Protein AF-A0A2D8D642-F1 (afdb_monomer_lite)

Secondary structure (DSSP, 8-state):
--HHHHHHHHHHHHHHHHHS--S---TTSPPPPPEEEEES-SS-TTS--TTTSSS-PPPPTTEEEESSHHHHHHHTTS-HHHHHHHHHHHHHHHHHT--TTT-TT-SHHHHHTS-TT--SSSTT-----SS-EEEEEE----S--S--B-B-TT-EEE-TTS-EEEEEE--GGGBPPTTTT---STTTTHHHHHHHHHHHHHHHHT---TT----------

Foldseek 3Di:
DVVVVVVVVVVVVVVLVVVPPPCDDDPDDDDDPWDKDKAAACDDDPDAGPQPGPPVDPRDPQKQWDQDLQRSCVVVVHDSVVSVVVLVVLQVQLQQQADPPPGQQVDPVSQVPFQPNHPHPGSNGHRRDGDGMIIGTDDDDDPADQAAFEADLQQFGADPVRDGDPPDGDAFRNHHQPQHPDDPDPCSRPPRRVVNVVSNVCVNVVPDPPPPPVPPPPDDD

Sequence (221 aa):
MRGEAEQRGHEAEEVARGARLDGGRCGGHGVLPERWLVNVTFTGYGRPPTLVDARQEPTPDWLVEGATLGELAGKIDVPAQALAETVARFNEHAARGEDPDFHRGASAYDRYWGDEQNPYPNPSLAPLEQGPYYALAVVNGCFGTSGGIATDGLGRVLDADGDAIRGLFAVGNASENAFAAGYPGAGATLGPIMTMAYLLGRTASGASIGDLSLADGAGAR

pLDDT: mean 76.25, std 23.46, range [23.81, 97.56]

Radius of gyration: 24.14 Å; chains: 1; bounding box: 61×43×59 Å

Structure (mmCIF, N/CA/C/O backbone):
data_AF-A0A2D8D642-F1
#
_entry.id   AF-A0A2D8D642-F1
#
loop_
_atom_site.group_PDB
_atom_site.id
_atom_site.type_symbol
_atom_site.label_atom_id
_atom_site.label_alt_id
_atom_site.label_comp_id
_atom_site.label_asym_id
_atom_site.label_entity_id
_atom_site.label_seq_id
_atom_site.pdbx_PDB_ins_code
_atom_site.Cartn_x
_atom_site.Cartn_y
_atom_site.Cartn_z
_atom_site.occupancy
_atom_site.B_iso_or_equiv
_atom_site.auth_seq_id
_atom_site.auth_comp_id
_atom_site.auth_asym_id
_atom_site.auth_atom_id
_atom_site.pdbx_PDB_model_num
ATOM 1 N N . MET A 1 1 ? -5.643 25.249 -12.314 1.00 38.88 1 MET A N 1
ATOM 2 C CA . MET A 1 1 ? -5.873 24.899 -10.894 1.00 38.88 1 MET A CA 1
ATOM 3 C C . MET A 1 1 ? -7.313 24.501 -10.550 1.00 38.88 1 MET A C 1
ATOM 5 O O . MET A 1 1 ? -7.448 23.655 -9.686 1.00 38.88 1 MET A O 1
ATOM 9 N N . ARG A 1 2 ? -8.383 25.024 -11.187 1.00 28.31 2 ARG A N 1
ATOM 10 C CA . ARG A 1 2 ? -9.754 24.479 -10.990 1.00 28.31 2 ARG A CA 1
ATOM 11 C C . ARG A 1 2 ? -10.024 23.175 -11.766 1.00 28.31 2 ARG A C 1
ATOM 13 O O . ARG A 1 2 ? -10.568 22.250 -11.185 1.00 28.31 2 ARG A O 1
ATOM 20 N N . GLY A 1 3 ? -9.547 23.064 -13.010 1.00 23.81 3 GLY A N 1
ATOM 21 C CA . GLY A 1 3 ? -9.811 21.885 -13.857 1.00 23.81 3 GLY A CA 1
ATOM 22 C C . GLY A 1 3 ? -9.127 20.579 -13.422 1.00 23.81 3 GLY A C 1
ATOM 23 O O . GLY A 1 3 ? -9.692 19.510 -13.596 1.00 23.81 3 GLY A O 1
ATOM 24 N N . GLU A 1 4 ? -7.951 20.643 -12.787 1.00 28.98 4 GLU A N 1
ATOM 25 C CA . GLU A 1 4 ? -7.238 19.440 -12.309 1.00 28.98 4 GLU A CA 1
ATOM 26 C C . GLU A 1 4 ? -7.874 18.833 -11.047 1.00 28.98 4 GLU A C 1
ATOM 28 O O . GLU A 1 4 ? -7.735 17.639 -10.797 1.00 28.98 4 GLU A O 1
ATOM 33 N N . ALA A 1 5 ? -8.582 19.641 -10.250 1.00 30.42 5 ALA A N 1
ATOM 34 C CA . ALA A 1 5 ? -9.328 19.164 -9.087 1.00 30.42 5 ALA A CA 1
ATOM 35 C C . ALA A 1 5 ? -10.650 18.493 -9.502 1.00 30.42 5 ALA A C 1
ATOM 37 O O . ALA A 1 5 ? -11.025 17.482 -8.914 1.00 30.42 5 ALA A O 1
ATOM 38 N N . GLU A 1 6 ? -11.310 19.006 -10.546 1.00 28.75 6 GLU A N 1
ATOM 39 C CA . GLU A 1 6 ? -12.506 18.389 -11.140 1.00 28.75 6 GLU A CA 1
ATOM 40 C C . GLU A 1 6 ? -12.179 17.053 -11.824 1.00 28.75 6 GLU A C 1
ATOM 42 O O . GLU A 1 6 ? -12.912 16.088 -11.637 1.00 28.75 6 GLU A O 1
ATOM 47 N N . GLN A 1 7 ? -11.044 16.948 -12.528 1.00 28.25 7 GLN A N 1
ATOM 48 C CA . GLN A 1 7 ? -10.595 15.687 -13.140 1.00 28.25 7 GLN A CA 1
ATOM 49 C C . GLN A 1 7 ? -10.273 14.598 -12.108 1.00 28.25 7 GLN A C 1
ATOM 51 O O . GLN A 1 7 ? -10.692 13.458 -12.281 1.00 28.25 7 GLN A O 1
ATOM 56 N N . ARG A 1 8 ? -9.614 14.952 -10.997 1.00 35.16 8 ARG A N 1
ATOM 57 C CA . ARG A 1 8 ? -9.344 14.009 -9.896 1.00 35.16 8 ARG A CA 1
ATOM 58 C C . ARG A 1 8 ? -10.613 13.564 -9.169 1.00 35.16 8 ARG A C 1
ATOM 60 O O . ARG A 1 8 ? -10.677 12.427 -8.715 1.00 35.16 8 ARG A O 1
ATOM 67 N N . GLY A 1 9 ? -11.612 14.444 -9.060 1.00 31.92 9 GLY A N 1
ATOM 68 C CA . GLY A 1 9 ? -12.932 14.093 -8.530 1.00 31.92 9 GLY A CA 1
ATOM 69 C C . GLY A 1 9 ? -13.665 13.103 -9.435 1.00 31.92 9 GLY A C 1
ATOM 70 O O . GLY A 1 9 ? -14.208 12.121 -8.946 1.00 31.92 9 GLY A O 1
ATOM 71 N N . HIS A 1 10 ? -13.594 13.314 -10.751 1.00 29.09 10 HIS A N 1
ATOM 72 C CA . HIS A 1 10 ? -14.234 12.451 -11.742 1.00 29.09 10 HIS A CA 1
ATOM 73 C C . HIS A 1 10 ? -13.577 11.063 -11.835 1.00 29.09 10 HIS A C 1
ATOM 75 O O . HIS A 1 10 ? -14.285 10.063 -11.890 1.00 29.09 10 HIS A O 1
ATOM 81 N N . GLU A 1 11 ? -12.241 10.982 -11.787 1.00 31.84 11 GLU A N 1
ATOM 82 C CA . GLU A 1 11 ? -11.507 9.704 -11.752 1.00 31.84 11 GLU A CA 1
ATOM 83 C C . GLU A 1 11 ? -11.758 8.934 -10.445 1.00 31.84 11 GLU A C 1
ATOM 85 O O . GLU A 1 11 ? -11.950 7.720 -10.472 1.00 31.84 11 GLU A O 1
ATOM 90 N N . ALA A 1 12 ? -11.820 9.620 -9.298 1.00 35.38 12 ALA A N 1
ATOM 91 C CA . ALA A 1 12 ? -12.157 8.990 -8.020 1.00 35.38 12 ALA A CA 1
ATOM 92 C C . ALA A 1 12 ? -13.610 8.481 -7.990 1.00 35.38 12 ALA A C 1
ATOM 94 O O . ALA A 1 12 ? -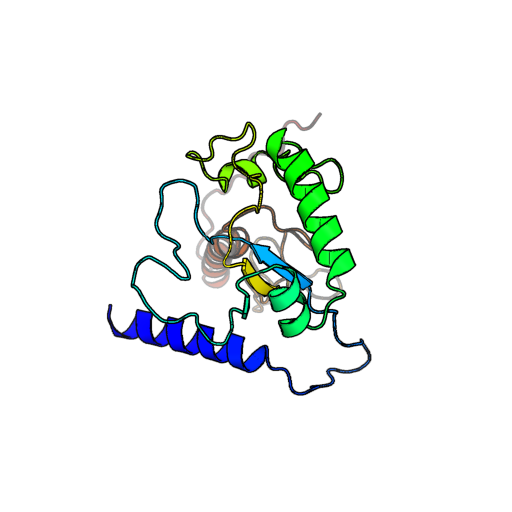13.875 7.402 -7.461 1.00 35.38 12 ALA A O 1
ATOM 95 N N . GLU A 1 13 ? -14.545 9.223 -8.590 1.00 31.98 13 GLU A N 1
ATOM 96 C CA . GLU A 1 13 ? -15.947 8.817 -8.713 1.00 31.98 13 GLU A CA 1
ATOM 97 C C . GLU A 1 13 ? -16.125 7.657 -9.709 1.00 31.98 13 GLU A C 1
ATOM 99 O O . GLU A 1 13 ? -16.953 6.779 -9.483 1.00 31.98 13 GLU A O 1
ATOM 104 N N . GLU A 1 14 ? -15.324 7.592 -10.774 1.00 32.78 14 GLU A N 1
ATOM 105 C CA . GLU A 1 14 ? -15.325 6.484 -11.738 1.00 32.78 14 GLU A CA 1
ATOM 106 C C . GLU A 1 14 ? -14.706 5.206 -11.152 1.00 32.78 14 GLU A C 1
ATOM 108 O O . GLU A 1 14 ? -15.248 4.121 -11.353 1.00 32.78 14 GLU A O 1
ATOM 113 N N . VAL A 1 15 ? -13.654 5.321 -10.332 1.00 41.50 15 VAL A N 1
ATOM 114 C CA . VAL A 1 15 ? -13.106 4.199 -9.546 1.00 41.50 15 VAL A CA 1
ATOM 115 C C . VAL A 1 15 ? -14.108 3.726 -8.486 1.00 41.50 15 VAL A C 1
ATOM 117 O O . VAL A 1 15 ? -14.292 2.524 -8.313 1.00 41.50 15 VAL A O 1
ATOM 120 N N . ALA A 1 16 ? -14.816 4.643 -7.822 1.00 36.62 16 ALA A N 1
ATOM 121 C CA . ALA A 1 16 ? -15.868 4.317 -6.856 1.00 36.62 16 ALA A CA 1
ATOM 122 C C . ALA A 1 16 ? -17.110 3.675 -7.503 1.00 36.62 16 ALA A C 1
ATOM 124 O O . ALA A 1 16 ? -17.666 2.713 -6.972 1.00 36.62 16 ALA A O 1
ATOM 125 N N . ARG A 1 17 ? -17.543 4.166 -8.671 1.00 35.81 17 ARG A N 1
ATOM 126 C CA . ARG A 1 17 ? -18.627 3.558 -9.464 1.00 35.81 17 ARG A CA 1
ATOM 127 C C . ARG A 1 17 ? -18.200 2.217 -10.050 1.00 35.81 17 ARG A C 1
ATOM 129 O O . ARG A 1 17 ? -19.004 1.294 -10.072 1.00 35.81 17 ARG A O 1
ATOM 136 N N . GLY A 1 18 ? -16.938 2.096 -10.451 1.00 32.31 18 GLY A N 1
ATOM 137 C CA . GLY A 1 18 ? -16.312 0.841 -10.842 1.00 32.31 18 GLY A CA 1
ATOM 138 C C . GLY A 1 18 ? -16.176 -0.145 -9.684 1.00 32.31 18 GLY A C 1
ATOM 139 O O . GLY A 1 18 ? -16.180 -1.335 -9.941 1.00 32.31 18 GLY A O 1
ATOM 140 N N . ALA A 1 19 ? -16.116 0.308 -8.427 1.00 38.75 19 ALA A N 1
ATOM 141 C CA . ALA A 1 19 ? -16.118 -0.557 -7.245 1.00 38.75 19 ALA A CA 1
ATOM 142 C C . ALA A 1 19 ? -17.513 -1.106 -6.896 1.00 38.75 19 ALA A C 1
ATOM 144 O O . ALA A 1 19 ? -17.606 -2.156 -6.268 1.00 38.75 19 ALA A O 1
ATOM 145 N N . ARG A 1 20 ? -18.604 -0.492 -7.385 1.00 37.41 20 ARG A N 1
ATOM 146 C CA . ARG A 1 20 ? -19.897 -1.186 -7.524 1.00 37.41 20 ARG A CA 1
ATOM 147 C C . ARG A 1 20 ? -19.839 -2.080 -8.764 1.00 37.41 20 ARG A C 1
ATOM 149 O O . ARG A 1 20 ? -20.526 -1.845 -9.756 1.00 37.41 20 ARG A O 1
ATOM 156 N N . LEU A 1 21 ? -18.975 -3.093 -8.723 1.00 40.69 21 LEU A N 1
ATOM 157 C CA . LEU A 1 21 ? -18.954 -4.134 -9.740 1.00 40.69 21 LEU A CA 1
ATOM 158 C C . LEU A 1 21 ? -20.253 -4.926 -9.625 1.00 40.69 21 LEU A C 1
ATOM 160 O O . LEU A 1 21 ? -20.397 -5.806 -8.779 1.00 40.69 21 LEU A O 1
ATOM 164 N N . ASP A 1 22 ? -21.180 -4.637 -10.528 1.00 34.84 22 ASP A N 1
ATOM 165 C CA . ASP A 1 22 ? -22.260 -5.538 -10.904 1.00 34.84 22 ASP A CA 1
ATOM 166 C C . ASP A 1 22 ? -21.628 -6.826 -11.459 1.00 34.84 22 ASP A C 1
ATOM 168 O O . ASP A 1 22 ? -21.399 -6.952 -12.658 1.00 34.84 22 ASP A O 1
ATOM 172 N N . GLY A 1 23 ? -21.229 -7.750 -10.574 1.00 34.59 23 GLY A N 1
ATOM 173 C CA . GLY A 1 23 ? -20.923 -9.161 -10.850 1.00 34.59 23 GLY A CA 1
ATOM 174 C C . GLY A 1 23 ? -20.092 -9.478 -12.104 1.00 34.59 23 GLY A C 1
ATOM 175 O O . GLY A 1 23 ? -20.249 -10.561 -12.679 1.00 34.59 23 GLY A O 1
ATOM 176 N N . GLY A 1 24 ? -19.243 -8.553 -12.556 1.00 28.94 24 GLY A N 1
ATOM 177 C CA . GLY A 1 24 ? -18.577 -8.595 -13.852 1.00 28.94 24 GLY A CA 1
ATOM 178 C C . GLY A 1 24 ? -17.477 -9.642 -13.871 1.00 28.94 24 GLY A C 1
ATOM 179 O O . GLY A 1 24 ? -16.336 -9.369 -13.510 1.00 28.94 24 GLY A O 1
ATOM 180 N N . ARG A 1 25 ? -17.833 -10.862 -14.279 1.00 34.78 25 ARG A N 1
ATOM 181 C CA . ARG A 1 25 ? -16.927 -12.005 -14.434 1.00 34.78 25 ARG A CA 1
ATOM 182 C C . ARG A 1 25 ? -15.816 -11.692 -15.441 1.00 34.78 25 ARG A C 1
ATOM 184 O O . ARG A 1 25 ? -15.996 -11.877 -16.642 1.00 34.78 25 ARG A O 1
ATOM 191 N N . CYS A 1 26 ? -14.638 -11.339 -14.944 1.00 32.25 26 CYS A N 1
ATOM 192 C CA . CYS A 1 26 ? -13.390 -11.619 -15.645 1.00 32.25 26 CYS A CA 1
ATOM 193 C C . CYS A 1 26 ? -13.057 -13.105 -15.432 1.00 32.25 26 CYS A C 1
ATOM 195 O O . CYS A 1 26 ? -13.210 -13.633 -14.333 1.00 32.25 26 CYS A O 1
ATOM 197 N N . GLY A 1 27 ? -12.708 -13.807 -16.509 1.00 34.91 27 GLY A N 1
ATOM 198 C CA . GLY A 1 27 ? -12.689 -15.268 -16.581 1.00 34.91 27 GLY A CA 1
ATOM 199 C C . GLY A 1 27 ? -11.994 -15.993 -15.418 1.00 34.91 27 GLY A C 1
ATOM 200 O O . GLY A 1 27 ? -10.888 -15.655 -15.018 1.00 34.91 27 GLY A O 1
ATOM 201 N N . GLY A 1 28 ? -12.647 -17.052 -14.930 1.00 30.31 28 GLY A N 1
ATOM 202 C CA . GLY A 1 28 ? -12.025 -18.199 -14.252 1.00 30.31 28 GLY A CA 1
ATOM 203 C C . GLY A 1 28 ? -11.489 -18.012 -12.828 1.00 30.31 28 GLY A C 1
ATOM 204 O O . GLY A 1 28 ? -11.274 -19.015 -12.149 1.00 30.31 28 GLY A O 1
ATOM 205 N N . HIS A 1 29 ? -11.320 -16.788 -12.339 1.00 34.09 29 HIS A N 1
ATOM 206 C CA . HIS A 1 29 ? -10.907 -16.526 -10.962 1.00 34.09 29 HIS A CA 1
ATOM 207 C C . HIS A 1 29 ? -12.053 -15.844 -10.215 1.00 34.09 29 HIS A C 1
ATOM 209 O O . HIS A 1 29 ? -12.631 -14.880 -10.705 1.00 34.09 29 HIS A O 1
ATOM 215 N N . GLY A 1 30 ? -12.455 -16.425 -9.079 1.00 33.50 30 GLY A N 1
ATOM 216 C CA . GLY A 1 30 ? -13.597 -15.963 -8.288 1.00 33.50 30 GLY A CA 1
ATOM 217 C C . GLY A 1 30 ? -13.504 -14.481 -7.918 1.00 33.50 30 GLY A C 1
ATOM 218 O O . GLY A 1 30 ? -12.423 -13.896 -7.951 1.00 33.50 30 GLY A O 1
ATOM 219 N N . VAL A 1 31 ? -14.646 -13.889 -7.557 1.00 46.12 31 VAL A N 1
ATOM 220 C CA . VAL A 1 31 ? -14.711 -12.535 -6.986 1.00 46.12 31 VAL A CA 1
ATOM 221 C C . VAL A 1 31 ? -13.686 -12.470 -5.855 1.00 46.12 31 VAL A C 1
ATOM 223 O O . VAL A 1 31 ? -13.771 -13.249 -4.903 1.00 46.12 31 VAL A O 1
ATOM 226 N N . LEU A 1 32 ? -12.664 -11.622 -6.000 1.00 41.84 32 LEU A N 1
ATOM 227 C CA . LEU A 1 32 ? -11.708 -11.403 -4.921 1.00 41.84 32 LEU A CA 1
ATOM 228 C C . LEU A 1 32 ? -12.509 -10.887 -3.721 1.00 41.84 32 LEU A C 1
ATOM 230 O O . LEU A 1 32 ? -13.305 -9.968 -3.909 1.00 41.84 32 LEU A O 1
ATOM 234 N N . PRO A 1 33 ? -12.355 -11.471 -2.522 1.00 51.69 33 PRO A N 1
ATOM 235 C CA . PRO A 1 33 ? -13.119 -11.020 -1.372 1.00 51.69 33 PRO A CA 1
ATOM 236 C C . PRO A 1 33 ? -12.772 -9.556 -1.108 1.00 51.69 33 PRO A C 1
ATOM 238 O O . PRO A 1 33 ? -11.594 -9.219 -0.953 1.00 51.69 33 PRO A O 1
ATOM 241 N N . GLU A 1 34 ? -13.790 -8.700 -1.082 1.00 61.56 34 GLU A N 1
ATOM 242 C CA . GLU A 1 34 ? -13.645 -7.312 -0.661 1.00 61.56 34 GLU A CA 1
ATOM 243 C C . GLU A 1 34 ? -13.039 -7.306 0.744 1.00 61.56 34 GLU A C 1
ATOM 245 O O . GLU A 1 34 ? -13.565 -7.922 1.676 1.00 61.56 34 GLU A O 1
ATOM 250 N N . ARG A 1 35 ? -11.875 -6.671 0.894 1.00 77.25 35 ARG A N 1
ATOM 251 C CA . ARG A 1 35 ? -11.283 -6.449 2.213 1.00 77.25 35 ARG A CA 1
ATOM 252 C C . ARG A 1 35 ? -11.721 -5.078 2.685 1.00 77.25 35 ARG A C 1
ATOM 254 O O . ARG A 1 35 ? -11.598 -4.111 1.945 1.00 77.25 35 ARG A O 1
ATOM 261 N N . TRP A 1 36 ? -12.192 -4.985 3.919 1.00 79.31 36 TRP A N 1
ATOM 262 C CA . TRP A 1 36 ? -12.636 -3.721 4.489 1.00 79.31 36 TRP A CA 1
ATOM 263 C C . TRP A 1 36 ? -11.545 -3.117 5.365 1.00 79.31 36 TRP A C 1
ATOM 265 O O . TRP A 1 36 ? -11.050 -3.763 6.289 1.00 79.31 36 TRP A O 1
ATOM 275 N N . LEU A 1 37 ? -11.185 -1.865 5.094 1.00 79.19 37 LEU A N 1
ATOM 276 C CA . LEU A 1 37 ? -10.433 -1.048 6.039 1.00 79.19 37 LEU A CA 1
ATOM 277 C C . LEU A 1 37 ? -11.438 -0.370 6.972 1.00 79.19 37 LEU A C 1
ATOM 279 O O . LEU A 1 37 ? -12.198 0.479 6.515 1.00 79.19 37 LEU A O 1
ATOM 283 N N . VAL A 1 38 ? -11.425 -0.731 8.256 1.00 79.69 38 VAL A N 1
ATOM 284 C CA . VAL A 1 38 ? -12.291 -0.127 9.280 1.00 79.69 38 VAL A CA 1
ATOM 285 C C . VAL A 1 38 ? -11.502 0.888 10.099 1.00 79.69 38 VAL A C 1
ATOM 287 O O . VAL A 1 38 ? -10.398 0.592 10.555 1.00 79.69 38 VAL A O 1
ATOM 290 N N . ASN A 1 39 ? -12.054 2.087 10.283 1.00 78.88 39 ASN A N 1
ATOM 291 C CA . ASN A 1 39 ? -11.419 3.165 11.039 1.00 78.88 39 ASN A CA 1
ATOM 292 C C . ASN A 1 39 ? -12.469 4.092 11.682 1.00 78.88 39 ASN A C 1
ATOM 294 O O . ASN A 1 39 ? -13.621 4.113 11.270 1.00 78.88 39 ASN A O 1
ATOM 298 N N . VAL A 1 40 ? -12.065 4.863 12.686 1.00 56.69 40 VAL A N 1
ATOM 299 C CA . VAL A 1 40 ? -12.874 5.875 13.382 1.00 56.69 40 VAL A CA 1
ATOM 300 C C . VAL A 1 40 ? -12.669 7.269 12.776 1.00 56.69 40 VAL A C 1
ATOM 302 O O . VAL A 1 40 ? -13.602 8.059 12.685 1.00 56.69 40 VAL A O 1
ATOM 305 N N . THR A 1 41 ? -11.468 7.561 12.276 1.00 55.75 41 THR A N 1
ATOM 306 C CA . THR A 1 41 ? -11.140 8.845 11.644 1.00 55.75 41 THR A CA 1
ATOM 307 C C . THR A 1 41 ? -9.951 8.667 10.708 1.00 55.75 41 THR A C 1
ATOM 309 O O . THR A 1 41 ? -8.924 8.098 11.071 1.00 55.75 41 THR A O 1
ATOM 312 N N . PHE A 1 42 ? -10.058 9.171 9.476 1.00 50.72 42 PHE A N 1
ATOM 313 C CA . PHE A 1 42 ? -8.975 9.080 8.487 1.00 50.72 42 PHE A CA 1
ATOM 314 C C . PHE A 1 42 ? -7.776 10.008 8.771 1.00 50.72 42 PHE A C 1
ATOM 316 O O . PHE A 1 42 ? -6.844 10.051 7.970 1.00 50.72 42 PHE A O 1
ATOM 323 N N . THR A 1 43 ? -7.750 10.719 9.903 1.00 44.75 43 THR A N 1
ATOM 324 C CA . THR A 1 43 ? -6.577 11.478 10.360 1.00 44.75 43 THR A CA 1
ATOM 325 C C . THR A 1 43 ? -6.437 11.466 11.873 1.00 44.75 43 THR A C 1
ATOM 327 O O . THR A 1 43 ? -7.413 11.384 12.614 1.00 44.75 43 THR A O 1
ATOM 330 N N . GLY A 1 44 ? -5.176 11.574 12.273 1.00 45.38 44 GLY A N 1
ATOM 331 C CA . GLY A 1 44 ? -4.648 11.497 13.618 1.00 45.38 44 GLY A CA 1
ATOM 332 C C . GLY A 1 44 ? -5.239 12.408 14.689 1.00 45.38 44 GLY A C 1
ATOM 333 O O . GLY A 1 44 ? -6.003 13.341 14.426 1.00 45.38 44 GLY A O 1
ATOM 334 N N . TYR A 1 45 ? -4.812 12.129 15.916 1.00 44.75 45 TYR A N 1
ATOM 335 C CA . TYR A 1 45 ? -5.098 12.885 17.127 1.00 44.75 45 TYR A CA 1
ATOM 336 C C . TYR A 1 45 ? -4.603 14.333 16.975 1.00 44.75 45 TYR A C 1
ATOM 338 O O . TYR A 1 45 ? -3.495 14.664 17.366 1.00 44.75 45 TYR A O 1
ATOM 346 N N . GLY A 1 46 ? -5.433 15.222 16.422 1.00 40.59 46 GLY A N 1
ATOM 347 C CA . GLY A 1 46 ? -5.116 16.651 16.291 1.00 40.59 46 GLY A CA 1
ATOM 348 C C . GLY A 1 46 ? -5.090 17.209 14.866 1.00 40.59 46 GLY A C 1
ATOM 349 O O . GLY A 1 46 ? -4.798 18.397 14.698 1.00 40.59 46 GLY A O 1
ATOM 350 N N . ARG A 1 47 ? -5.458 16.423 13.842 1.00 42.84 47 ARG A N 1
ATOM 351 C CA . ARG A 1 47 ? -5.741 16.942 12.491 1.00 42.84 47 ARG A CA 1
ATOM 352 C C . ARG A 1 47 ? -7.178 16.648 12.048 1.00 42.84 47 ARG A C 1
ATOM 354 O O . ARG A 1 47 ? -7.656 15.547 12.303 1.00 42.84 47 ARG A O 1
ATOM 361 N N . PRO A 1 48 ? -7.843 17.593 11.354 1.00 35.12 48 PRO A N 1
ATOM 362 C CA . PRO A 1 48 ? -9.146 17.353 10.738 1.00 35.12 48 PRO A CA 1
ATOM 363 C C . PRO A 1 48 ? -9.075 16.222 9.682 1.00 35.12 48 PRO A C 1
ATOM 365 O O . PRO A 1 48 ? -8.159 16.256 8.849 1.00 35.12 48 PRO A O 1
ATOM 368 N N . PRO A 1 49 ? -10.010 15.246 9.693 1.00 50.44 49 PRO A N 1
ATOM 369 C CA . PRO A 1 49 ? -10.107 14.140 8.731 1.00 50.44 49 PRO A CA 1
ATOM 370 C C . PRO A 1 49 ? -10.055 14.597 7.281 1.00 50.44 49 PRO A C 1
ATOM 372 O O . PRO A 1 49 ? -10.970 15.245 6.785 1.00 50.44 49 PRO A O 1
ATOM 375 N N . THR A 1 50 ? -9.013 14.193 6.553 1.00 49.69 50 THR A N 1
ATOM 376 C CA . THR A 1 50 ? -8.836 14.512 5.129 1.00 49.69 50 THR A CA 1
ATOM 377 C C . THR A 1 50 ? -9.844 13.825 4.210 1.00 49.69 50 THR A C 1
ATOM 379 O O . THR A 1 50 ? -9.906 14.205 3.045 1.00 49.69 50 THR A O 1
ATOM 382 N N . LEU A 1 51 ? -10.651 12.874 4.701 1.00 51.41 51 LEU A N 1
ATOM 383 C CA . LEU A 1 51 ? -11.738 12.282 3.909 1.00 51.41 51 LEU A CA 1
ATOM 384 C C . LEU A 1 51 ? -13.155 12.674 4.353 1.00 51.41 51 LEU A C 1
ATOM 386 O O . LEU A 1 51 ? -14.031 12.667 3.498 1.00 51.41 51 LEU A O 1
ATOM 390 N N . VAL A 1 52 ? -13.404 13.034 5.623 1.00 50.97 52 VAL A N 1
ATOM 391 C CA . VAL A 1 52 ? -14.787 13.307 6.095 1.00 50.97 52 VAL A CA 1
ATOM 392 C C . VAL A 1 52 ? -14.931 14.574 6.949 1.00 50.97 52 VAL A C 1
ATOM 394 O O . VAL A 1 52 ? -16.041 15.037 7.156 1.00 50.97 52 VAL A O 1
ATOM 397 N N . ASP A 1 53 ? -13.858 15.229 7.401 1.00 51.81 53 ASP A N 1
ATOM 398 C CA . ASP A 1 53 ? -14.024 16.362 8.323 1.00 51.81 53 ASP A CA 1
ATOM 399 C C . ASP A 1 53 ? -12.871 17.369 8.283 1.00 51.81 53 ASP A C 1
ATOM 401 O O . ASP A 1 53 ? -12.200 17.652 9.269 1.00 51.81 53 ASP A O 1
ATOM 405 N N . ALA A 1 54 ? -12.675 17.963 7.105 1.00 48.91 54 ALA A N 1
ATOM 406 C CA . ALA A 1 54 ? -12.098 19.304 6.975 1.00 48.91 54 ALA A CA 1
ATOM 407 C C . ALA A 1 54 ? -13.083 20.315 6.351 1.00 48.91 54 ALA A C 1
ATOM 409 O O . ALA A 1 54 ? -12.775 21.506 6.275 1.00 48.91 54 ALA A O 1
ATOM 410 N N . ARG A 1 55 ? -14.249 19.856 5.864 1.00 50.62 55 ARG A N 1
ATOM 411 C CA . ARG A 1 55 ? -15.175 20.656 5.039 1.00 50.62 55 ARG A CA 1
ATOM 412 C C . ARG A 1 55 ? -16.655 20.593 5.435 1.00 50.62 55 ARG A C 1
ATOM 414 O O . ARG A 1 55 ? -17.435 21.302 4.811 1.00 50.62 55 ARG A O 1
ATOM 421 N N . GLN A 1 56 ? -17.041 19.809 6.453 1.00 61.75 56 GLN A N 1
ATOM 422 C CA . GLN A 1 56 ? -18.458 19.544 6.788 1.00 61.75 56 GLN A CA 1
ATOM 423 C C . GLN A 1 56 ? -19.269 19.023 5.586 1.00 61.75 56 GLN A C 1
ATOM 425 O O . GLN A 1 56 ? -20.446 19.340 5.417 1.00 61.75 56 GLN A O 1
ATOM 430 N N . GLU A 1 57 ? -18.618 18.264 4.708 1.00 67.69 57 GLU A N 1
ATOM 431 C CA . GLU A 1 57 ? -19.271 17.629 3.569 1.00 67.69 57 GLU A CA 1
ATOM 432 C C . GLU A 1 57 ? -19.923 16.318 4.037 1.00 67.69 57 GLU A C 1
ATOM 434 O O . GLU A 1 57 ? -19.413 15.682 4.961 1.00 67.69 57 GLU A O 1
ATOM 439 N N . PRO A 1 58 ? -21.064 15.916 3.450 1.00 78.31 58 PRO A N 1
ATOM 440 C CA . PRO A 1 58 ? -21.664 14.625 3.761 1.00 78.31 58 PRO A CA 1
ATOM 441 C C . PRO A 1 58 ? -20.689 13.491 3.430 1.00 78.31 58 PRO A C 1
ATOM 443 O O . PRO A 1 58 ? -19.922 13.587 2.469 1.00 78.31 58 PRO A O 1
ATOM 446 N N . THR A 1 59 ? -20.756 12.404 4.202 1.00 80.56 59 THR A N 1
ATOM 447 C CA . THR A 1 59 ? -19.988 11.188 3.927 1.00 80.56 59 THR A CA 1
ATOM 448 C C . THR A 1 59 ? -20.237 10.736 2.483 1.00 80.56 59 THR A C 1
ATOM 450 O O . THR A 1 59 ? -21.396 10.575 2.091 1.00 80.56 59 THR A O 1
ATOM 453 N N . PRO A 1 60 ? -19.184 10.562 1.666 1.00 83.25 60 PRO A N 1
ATOM 454 C CA . PRO A 1 60 ? -19.343 10.211 0.263 1.00 83.25 60 PRO A CA 1
ATOM 455 C C . PRO A 1 60 ? -19.834 8.767 0.091 1.00 83.25 60 PRO A C 1
ATOM 457 O O . PRO A 1 60 ? -19.487 7.892 0.876 1.00 83.25 60 PRO A O 1
ATOM 460 N N . ASP A 1 61 ? -20.562 8.493 -0.995 1.00 85.94 61 ASP A N 1
ATOM 461 C CA . ASP A 1 61 ? -21.215 7.198 -1.276 1.00 85.94 61 ASP A CA 1
ATOM 462 C C . ASP A 1 61 ? -20.287 5.966 -1.300 1.00 85.94 61 ASP A C 1
ATOM 464 O O . ASP A 1 61 ? -20.765 4.831 -1.239 1.00 85.94 61 ASP A O 1
ATOM 468 N N . TRP A 1 62 ? -18.977 6.168 -1.459 1.00 84.00 62 TRP A N 1
ATOM 469 C CA . TRP A 1 62 ? -17.964 5.107 -1.466 1.00 84.00 62 TRP A CA 1
ATOM 470 C C . TRP A 1 62 ? -17.387 4.797 -0.080 1.00 84.00 62 TRP A C 1
ATOM 472 O O . TRP A 1 62 ? -16.627 3.839 0.061 1.00 84.00 62 TRP A O 1
ATOM 482 N N . LEU A 1 63 ? -17.733 5.589 0.938 1.00 87.56 63 LEU A N 1
ATOM 483 C CA . LEU A 1 63 ? -17.340 5.379 2.323 1.00 87.56 63 LEU A CA 1
ATOM 484 C C . LEU A 1 63 ? -18.569 4.988 3.141 1.00 87.56 63 LEU A C 1
ATOM 486 O O . LEU A 1 63 ? -19.535 5.740 3.245 1.00 87.56 63 LEU A O 1
ATOM 490 N N . VAL A 1 64 ? -18.537 3.803 3.741 1.00 90.31 64 VAL A N 1
ATOM 491 C CA . VAL A 1 64 ? -19.663 3.313 4.536 1.00 90.31 64 VAL A CA 1
ATOM 492 C C . VAL A 1 64 ? -19.498 3.797 5.968 1.00 90.31 64 VAL A C 1
ATOM 494 O O . VAL A 1 64 ? -18.507 3.474 6.609 1.00 90.31 64 VAL A O 1
ATOM 497 N N . GLU A 1 65 ? -20.468 4.545 6.480 1.00 89.38 65 GLU A N 1
ATOM 498 C CA . GLU A 1 65 ? -20.495 5.033 7.863 1.00 89.38 65 GLU A CA 1
ATOM 499 C C . GLU A 1 65 ? -21.489 4.229 8.707 1.00 89.38 65 GLU A C 1
ATOM 501 O O . GLU A 1 65 ? -22.579 3.901 8.236 1.00 89.38 65 GLU A O 1
ATOM 506 N N . GLY A 1 66 ? -21.161 3.950 9.967 1.00 91.06 66 GLY A N 1
ATOM 507 C CA . GLY A 1 66 ? -22.083 3.419 10.970 1.00 91.06 66 GLY A CA 1
ATOM 508 C C . GLY A 1 66 ? -21.790 4.006 12.348 1.00 91.06 66 GLY A C 1
ATOM 509 O O . GLY A 1 66 ? -20.636 4.078 12.763 1.00 91.06 66 GLY A O 1
ATOM 510 N N . ALA A 1 67 ? -22.820 4.392 13.101 1.00 91.19 67 ALA A N 1
ATOM 511 C CA . ALA A 1 67 ? -22.641 4.971 14.435 1.00 91.19 67 ALA A CA 1
ATOM 512 C C . ALA A 1 67 ? -22.060 3.958 15.439 1.00 91.19 67 ALA A C 1
ATOM 514 O O . ALA A 1 67 ? -21.463 4.334 16.447 1.00 91.19 67 ALA A O 1
ATOM 515 N N . THR A 1 68 ? -22.215 2.661 15.157 1.00 94.50 68 THR A N 1
ATOM 516 C CA . THR A 1 68 ? -21.652 1.554 15.937 1.00 94.50 68 THR A CA 1
ATOM 517 C C . THR A 1 68 ? -21.017 0.515 15.016 1.00 94.50 68 THR A C 1
ATOM 519 O O . THR A 1 68 ? -21.397 0.399 13.850 1.00 94.50 68 THR A O 1
ATOM 522 N N . LEU A 1 69 ? -20.113 -0.312 15.551 1.00 94.25 69 LEU A N 1
ATOM 523 C CA . LEU A 1 69 ? -19.551 -1.449 14.811 1.00 94.25 69 LEU A CA 1
ATOM 524 C C . LEU A 1 69 ? -20.628 -2.429 14.324 1.00 94.25 69 LEU A C 1
ATOM 526 O O . LEU A 1 69 ? -20.482 -2.996 13.249 1.00 94.25 69 LEU A O 1
ATOM 530 N N . GLY A 1 70 ? -21.714 -2.616 15.082 1.00 96.06 70 GLY A N 1
ATOM 531 C CA . GLY A 1 70 ? -22.819 -3.489 14.675 1.00 96.06 70 GLY A CA 1
ATOM 532 C C . GLY A 1 70 ? -23.602 -2.935 13.484 1.00 96.06 70 GLY A C 1
ATOM 533 O O . GLY A 1 70 ? -23.922 -3.677 12.558 1.00 96.06 70 GLY A O 1
ATOM 534 N N . GLU A 1 71 ? -23.865 -1.626 13.479 1.00 95.81 71 GLU A N 1
ATOM 535 C CA . GLU A 1 71 ? -24.482 -0.950 12.334 1.00 95.81 71 GLU A CA 1
ATOM 536 C C . GLU A 1 71 ? -23.573 -1.003 11.103 1.00 95.81 71 GLU A C 1
ATOM 538 O O . GLU A 1 71 ? -24.033 -1.347 10.015 1.00 95.81 71 GLU A O 1
ATOM 543 N N . LEU A 1 72 ? -22.280 -0.713 11.284 1.00 94.19 72 LEU A N 1
ATOM 544 C CA . LEU A 1 72 ? -21.296 -0.778 10.209 1.00 94.19 72 LEU A CA 1
ATOM 545 C C . LEU A 1 72 ? -21.216 -2.192 9.623 1.00 94.19 72 LEU A C 1
ATOM 547 O O . LEU A 1 72 ? -21.299 -2.345 8.410 1.00 94.19 72 LEU A O 1
ATOM 551 N N . ALA A 1 73 ? -21.136 -3.215 10.480 1.00 95.38 73 ALA A N 1
ATOM 552 C CA . ALA A 1 73 ? -21.098 -4.618 10.077 1.00 95.38 73 ALA A CA 1
ATOM 553 C C . ALA A 1 73 ? -22.303 -5.016 9.218 1.00 95.38 73 ALA A C 1
ATOM 555 O O . ALA A 1 73 ? -22.131 -5.679 8.199 1.00 95.38 73 ALA A O 1
ATOM 556 N N . GLY A 1 74 ? -23.508 -4.577 9.600 1.00 95.62 74 GLY A N 1
ATOM 557 C CA . GLY A 1 74 ? -24.716 -4.819 8.813 1.00 95.62 74 GLY A CA 1
ATOM 558 C C . GLY A 1 74 ? -24.698 -4.117 7.453 1.00 95.62 74 GLY A C 1
ATOM 559 O O . GLY A 1 74 ? -25.191 -4.674 6.478 1.00 95.62 74 GLY A O 1
ATOM 560 N N . LYS A 1 75 ? -24.107 -2.918 7.366 1.00 94.56 75 LYS A N 1
ATOM 561 C CA . LYS A 1 75 ? -23.987 -2.164 6.108 1.00 94.56 75 LYS A CA 1
ATOM 562 C C . LYS A 1 75 ? -22.961 -2.758 5.136 1.00 94.56 75 LYS A C 1
ATOM 564 O O . LYS A 1 75 ? -23.151 -2.618 3.933 1.00 94.56 75 LYS A O 1
ATOM 569 N N . ILE A 1 76 ? -21.908 -3.407 5.640 1.00 94.25 76 ILE A N 1
ATOM 570 C CA . ILE A 1 76 ? -20.842 -4.025 4.824 1.00 94.25 76 ILE A CA 1
ATOM 571 C C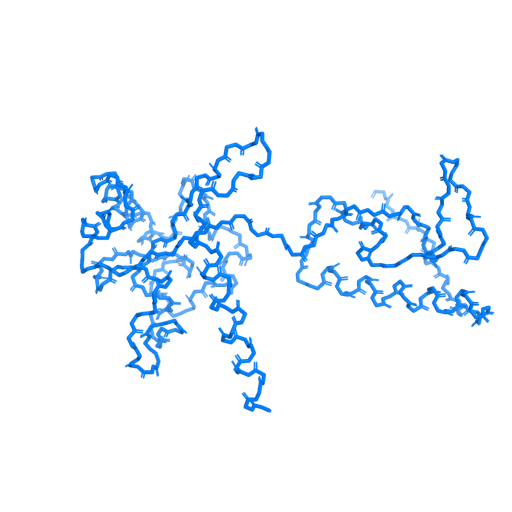 . ILE A 1 76 ? -20.955 -5.554 4.694 1.00 94.25 76 ILE A C 1
ATOM 573 O O . ILE A 1 76 ? -20.033 -6.192 4.195 1.00 94.25 76 ILE A O 1
ATOM 577 N N . ASP A 1 77 ? -22.062 -6.135 5.163 1.00 94.31 77 ASP A N 1
ATOM 578 C CA . ASP A 1 77 ? -22.370 -7.572 5.097 1.00 94.31 77 ASP A CA 1
ATOM 579 C C . ASP A 1 77 ? -21.298 -8.490 5.726 1.00 94.31 77 ASP A C 1
ATOM 581 O O . ASP A 1 77 ? -20.875 -9.496 5.155 1.00 94.31 77 ASP A O 1
ATOM 585 N N . VAL A 1 78 ? -20.843 -8.154 6.941 1.00 93.56 78 VAL A N 1
ATOM 586 C CA . VAL A 1 78 ? -19.930 -9.006 7.732 1.00 93.56 78 VAL A CA 1
ATOM 587 C C . VAL A 1 78 ? -20.542 -9.410 9.078 1.00 93.56 78 VAL A C 1
ATOM 589 O O . VAL A 1 78 ? -21.390 -8.694 9.618 1.00 93.56 78 VAL A O 1
ATOM 592 N N . PRO A 1 79 ? -20.112 -10.531 9.696 1.00 96.06 79 PRO A N 1
ATOM 593 C CA . PRO A 1 79 ? -20.624 -10.930 11.004 1.00 96.06 79 PRO A CA 1
ATOM 594 C C . PRO A 1 79 ? -20.287 -9.892 12.085 1.00 96.06 79 PRO A C 1
ATOM 596 O O . PRO A 1 79 ? -19.123 -9.705 12.443 1.00 96.06 79 PRO A O 1
ATOM 599 N N . ALA A 1 80 ? -21.314 -9.251 12.652 1.00 95.81 80 ALA A N 1
ATOM 600 C CA . ALA A 1 80 ? -21.153 -8.178 13.637 1.00 95.81 80 ALA A CA 1
ATOM 601 C C . ALA A 1 80 ? -20.314 -8.586 14.857 1.00 95.81 80 ALA A C 1
ATOM 603 O O . ALA A 1 80 ? -19.475 -7.813 15.317 1.00 95.81 80 ALA A O 1
ATOM 604 N N . GLN A 1 81 ? -20.502 -9.814 15.352 1.00 97.12 81 GLN A N 1
ATOM 605 C CA . GLN A 1 81 ? -19.724 -10.337 16.474 1.00 97.12 81 GLN A CA 1
ATOM 606 C C . GLN A 1 81 ? -18.235 -10.470 16.123 1.00 97.12 81 GLN A C 1
ATOM 608 O O . GLN A 1 81 ? -17.391 -10.022 16.892 1.00 97.12 81 GLN A O 1
ATOM 613 N N . ALA A 1 82 ? -17.911 -11.010 14.944 1.00 95.88 82 ALA A N 1
ATOM 614 C CA . ALA A 1 82 ? -16.524 -11.177 14.515 1.00 95.88 82 ALA A CA 1
ATOM 615 C C . ALA A 1 82 ? -15.821 -9.823 14.321 1.00 95.88 82 ALA A C 1
ATOM 617 O O . ALA A 1 82 ? -14.661 -9.671 14.709 1.00 95.88 82 ALA A O 1
ATOM 618 N N . LEU A 1 83 ? -16.521 -8.821 13.769 1.00 95.19 83 LEU A N 1
ATOM 619 C CA . LEU A 1 83 ? -15.977 -7.466 13.650 1.00 95.19 83 LEU A CA 1
ATOM 620 C C . LEU A 1 83 ? -15.712 -6.849 15.030 1.00 95.19 83 LEU A C 1
ATOM 622 O O . LEU A 1 83 ? -14.633 -6.304 15.258 1.00 95.19 83 LEU A O 1
ATOM 626 N N . ALA A 1 84 ? -16.664 -6.959 15.959 1.00 95.75 84 ALA A N 1
ATOM 627 C CA . ALA A 1 84 ? -16.515 -6.429 17.311 1.00 95.75 84 ALA A CA 1
ATOM 628 C C . ALA A 1 84 ? -15.344 -7.079 18.068 1.00 95.75 84 ALA A C 1
ATOM 630 O O . ALA A 1 84 ? -14.542 -6.373 18.676 1.00 95.75 84 ALA A O 1
ATOM 631 N N . GLU A 1 85 ? -15.205 -8.405 17.990 1.00 97.50 85 GLU A N 1
ATOM 632 C CA . GLU A 1 85 ? -14.092 -9.147 18.597 1.00 97.50 85 GLU A CA 1
ATOM 633 C C . GLU A 1 85 ? -12.740 -8.756 17.980 1.00 97.50 85 GLU A C 1
ATOM 635 O O . GLU A 1 85 ? -11.764 -8.551 18.704 1.00 97.50 85 GLU A O 1
ATOM 640 N N . THR A 1 86 ? -12.694 -8.577 16.656 1.00 96.50 86 THR A N 1
ATOM 641 C CA . THR A 1 86 ? -11.489 -8.127 15.939 1.00 96.50 86 THR A CA 1
ATOM 642 C C . THR A 1 86 ? -11.054 -6.737 16.399 1.00 96.50 86 THR A C 1
ATOM 644 O O . THR A 1 86 ? -9.884 -6.535 16.725 1.00 96.50 86 THR A O 1
ATOM 647 N N . VAL A 1 87 ? -11.988 -5.780 16.472 1.00 95.88 87 VAL A N 1
ATOM 648 C CA . VAL A 1 87 ? -11.690 -4.411 16.923 1.00 95.88 87 VAL A CA 1
ATOM 649 C C . VAL A 1 87 ? -11.290 -4.390 18.397 1.00 95.88 87 VAL A C 1
ATOM 651 O O . VAL A 1 87 ? -10.323 -3.721 18.749 1.00 95.88 87 VAL A O 1
ATOM 654 N N . ALA A 1 88 ? -11.962 -5.156 19.260 1.00 96.69 88 ALA A N 1
ATOM 655 C CA . ALA A 1 88 ? -11.605 -5.244 20.675 1.00 96.69 88 ALA A CA 1
ATOM 656 C C . ALA A 1 88 ? -10.172 -5.766 20.875 1.00 96.69 88 ALA A C 1
ATOM 658 O O . ALA A 1 88 ? -9.396 -5.168 21.621 1.00 96.69 88 ALA A O 1
ATOM 659 N N . ARG A 1 89 ? -9.796 -6.836 20.159 1.00 97.50 89 ARG A N 1
ATOM 660 C CA . ARG A 1 89 ? -8.431 -7.378 20.179 1.00 97.50 89 ARG A CA 1
ATOM 661 C C . ARG A 1 89 ? -7.415 -6.364 19.652 1.00 97.50 89 ARG A C 1
ATOM 663 O O . ARG A 1 89 ? -6.388 -6.149 20.293 1.00 97.50 89 ARG A O 1
ATOM 670 N N . PHE A 1 90 ? -7.702 -5.722 18.518 1.00 96.44 90 PHE A N 1
ATOM 671 C CA . PHE A 1 90 ? -6.835 -4.684 17.958 1.00 96.44 90 PHE A CA 1
ATOM 672 C C . PHE A 1 90 ? -6.605 -3.543 18.957 1.00 96.44 90 PHE A C 1
ATOM 674 O O . PHE A 1 90 ? -5.459 -3.175 19.195 1.00 96.44 90 PHE A O 1
ATOM 681 N N . ASN A 1 91 ? -7.663 -3.036 19.595 1.00 95.88 91 ASN A N 1
ATOM 682 C CA . ASN A 1 91 ? -7.581 -1.947 20.571 1.00 95.88 91 ASN A CA 1
ATOM 683 C C . ASN A 1 91 ? -6.680 -2.305 21.761 1.00 95.88 91 ASN A C 1
ATOM 685 O O . ASN A 1 91 ? -5.870 -1.483 22.190 1.00 95.88 91 ASN A O 1
ATOM 689 N N . GLU A 1 92 ? -6.771 -3.540 22.260 1.00 97.38 92 GLU A N 1
ATOM 690 C CA . GLU A 1 92 ? -5.943 -4.023 23.368 1.00 97.38 92 GLU A CA 1
ATOM 691 C C . GLU A 1 92 ? -4.440 -3.984 23.033 1.00 97.38 92 GLU A C 1
ATOM 693 O O . GLU A 1 92 ? -3.617 -3.552 23.845 1.00 97.38 92 GLU A O 1
ATOM 698 N N . HIS A 1 93 ? -4.077 -4.416 21.824 1.00 97.56 93 HIS A N 1
ATOM 699 C CA . HIS A 1 93 ? -2.694 -4.415 21.348 1.00 97.56 93 HIS A CA 1
ATOM 700 C C . HIS A 1 93 ? -2.218 -3.008 20.952 1.00 97.56 93 HIS A C 1
ATOM 702 O O . HIS A 1 93 ? -1.119 -2.596 21.336 1.00 97.56 93 HIS A O 1
ATOM 708 N N . ALA A 1 94 ? -3.072 -2.220 20.296 1.00 95.44 94 ALA A N 1
ATOM 709 C CA . ALA A 1 94 ? -2.780 -0.848 19.899 1.00 95.44 94 ALA A CA 1
ATOM 710 C C . ALA A 1 94 ? -2.487 0.057 21.105 1.00 95.44 94 ALA A C 1
ATOM 712 O O . ALA A 1 94 ? -1.557 0.860 21.047 1.00 95.44 94 ALA A O 1
ATOM 713 N N . ALA A 1 95 ? -3.191 -0.127 22.229 1.00 95.75 95 ALA A N 1
ATOM 714 C CA . ALA A 1 95 ? -2.913 0.593 23.473 1.00 95.75 95 ALA A CA 1
ATOM 715 C C . ALA A 1 95 ? -1.487 0.348 24.010 1.00 95.75 95 ALA A C 1
ATOM 717 O O . ALA A 1 95 ? -0.910 1.220 24.660 1.00 95.75 95 ALA A O 1
ATOM 718 N N . ARG A 1 96 ? -0.899 -0.820 23.713 1.00 97.19 96 ARG A N 1
ATOM 719 C CA . ARG A 1 96 ? 0.497 -1.165 24.035 1.00 97.19 96 ARG A CA 1
ATOM 720 C C . ARG A 1 96 ? 1.493 -0.751 22.945 1.00 97.19 96 ARG A C 1
ATOM 722 O O . ARG A 1 96 ? 2.695 -0.836 23.164 1.00 97.19 96 ARG A O 1
ATOM 729 N N . GLY A 1 97 ? 1.012 -0.278 21.795 1.00 95.94 97 GLY A N 1
ATOM 730 C CA . GLY A 1 97 ? 1.837 0.066 20.637 1.00 95.94 97 GLY A CA 1
ATOM 731 C C . GLY A 1 97 ? 2.366 -1.146 19.866 1.00 95.94 97 GLY A C 1
ATOM 732 O O . GLY A 1 97 ? 3.367 -1.036 19.154 1.00 95.94 97 GLY A O 1
ATOM 733 N N . GLU A 1 98 ? 1.701 -2.292 19.987 1.00 96.88 98 GLU A N 1
ATOM 734 C CA . GLU A 1 98 ? 2.116 -3.551 19.375 1.00 96.88 98 GLU A CA 1
ATOM 735 C C . GLU A 1 98 ? 1.011 -4.106 18.477 1.00 96.88 98 GLU A C 1
ATOM 737 O O . GLU A 1 98 ? -0.170 -3.869 18.706 1.00 96.88 98 GLU A O 1
ATOM 742 N N . ASP A 1 99 ? 1.398 -4.884 17.474 1.00 97.06 99 ASP A N 1
ATOM 743 C CA . ASP A 1 99 ? 0.497 -5.723 16.687 1.00 97.06 99 ASP A CA 1
ATOM 744 C C . ASP A 1 99 ? 1.165 -7.097 16.540 1.00 97.06 99 ASP A C 1
ATOM 746 O O . ASP A 1 99 ? 2.029 -7.280 15.679 1.00 97.06 99 ASP A O 1
ATOM 750 N N . PRO A 1 100 ? 0.863 -8.063 17.420 1.00 96.88 100 PRO A N 1
ATOM 751 C CA . PRO A 1 100 ? 1.489 -9.378 17.356 1.00 96.88 100 PRO A CA 1
ATOM 752 C C . PRO A 1 100 ? 0.935 -10.253 16.228 1.00 96.88 100 PRO A C 1
ATOM 754 O O . PRO A 1 100 ? 1.559 -11.264 15.917 1.00 96.88 100 PRO A O 1
ATOM 757 N N . ASP A 1 101 ? -0.206 -9.890 15.636 1.00 95.88 101 ASP A N 1
ATOM 758 C CA . ASP A 1 101 ? -0.865 -10.70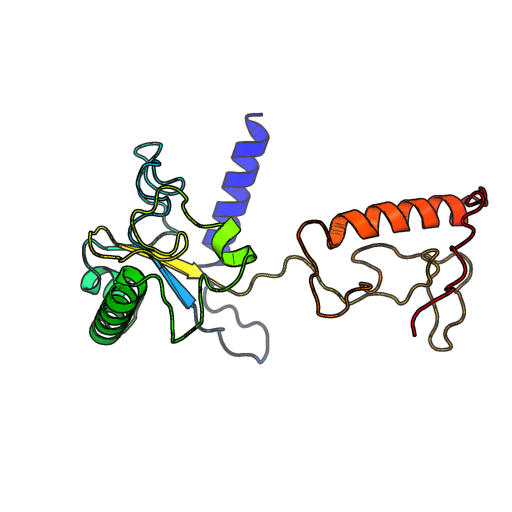0 14.612 1.00 95.88 101 ASP A CA 1
ATOM 759 C C . ASP A 1 101 ? -0.266 -10.433 13.227 1.00 95.88 101 ASP A C 1
ATOM 761 O O . ASP A 1 101 ? -0.026 -11.374 12.468 1.00 95.88 101 ASP A O 1
ATOM 765 N N . PHE A 1 102 ? 0.005 -9.160 12.906 1.00 96.06 102 PHE A N 1
ATOM 766 C CA . PHE A 1 102 ? 0.505 -8.755 11.584 1.00 96.06 102 PHE A CA 1
ATOM 767 C C . PHE A 1 102 ? 1.743 -7.855 11.615 1.00 96.06 102 PHE A C 1
ATOM 769 O O . PHE A 1 102 ? 2.261 -7.500 10.556 1.00 96.06 102 PHE A O 1
ATOM 776 N N . HIS A 1 103 ? 2.254 -7.515 12.801 1.00 97.00 103 HIS A N 1
ATOM 777 C CA . HIS A 1 103 ? 3.464 -6.708 12.988 1.00 97.00 103 HIS A CA 1
ATOM 778 C C . HIS A 1 103 ? 3.390 -5.289 12.401 1.00 97.00 103 HIS A C 1
ATOM 780 O O . HIS A 1 103 ? 4.428 -4.683 12.113 1.00 97.00 103 HIS A O 1
ATOM 786 N N . ARG A 1 104 ? 2.184 -4.716 12.266 1.00 94.12 104 ARG A N 1
ATOM 787 C CA . ARG A 1 104 ? 2.000 -3.323 11.840 1.00 94.12 104 ARG A CA 1
ATOM 788 C C . ARG A 1 104 ? 2.745 -2.363 12.770 1.00 94.12 104 ARG A C 1
ATOM 790 O O . ARG A 1 104 ? 2.648 -2.441 13.992 1.00 94.12 104 ARG A O 1
ATOM 797 N N . GLY A 1 105 ? 3.466 -1.409 12.187 1.00 94.12 105 GLY A N 1
ATOM 798 C CA . GLY A 1 105 ? 4.211 -0.395 12.940 1.00 94.12 105 GLY A CA 1
ATOM 799 C C . GLY A 1 105 ? 5.569 -0.876 13.467 1.00 94.12 105 GLY A C 1
ATOM 800 O O . GLY A 1 105 ? 6.237 -0.121 14.179 1.00 94.12 105 GLY A O 1
ATOM 801 N N . ALA A 1 106 ? 5.995 -2.100 13.130 1.00 95.94 106 ALA A N 1
ATOM 802 C CA . ALA A 1 106 ? 7.324 -2.615 13.469 1.00 95.94 106 ALA A CA 1
ATOM 803 C C . ALA A 1 106 ? 8.417 -2.117 12.504 1.00 95.94 106 ALA A C 1
ATOM 805 O O . ALA A 1 106 ? 9.588 -2.040 12.878 1.00 95.94 106 ALA A O 1
ATOM 806 N N . SER A 1 107 ? 8.049 -1.764 11.267 1.00 94.69 107 SER A N 1
ATOM 807 C CA . SER A 1 107 ? 8.987 -1.279 10.251 1.00 94.69 107 SER A CA 1
ATOM 808 C C . SER A 1 107 ? 9.169 0.246 10.318 1.00 94.69 107 SER A C 1
ATOM 810 O O . SER A 1 107 ? 8.267 0.987 10.713 1.00 94.69 107 SER A O 1
ATOM 812 N N . ALA A 1 108 ? 10.331 0.747 9.881 1.00 93.19 108 ALA A N 1
ATOM 813 C CA . ALA A 1 108 ? 10.543 2.190 9.733 1.00 93.19 108 ALA A CA 1
ATOM 814 C C . ALA A 1 108 ? 9.571 2.816 8.715 1.00 93.19 108 ALA A C 1
ATOM 816 O O . ALA A 1 108 ? 9.174 3.968 8.876 1.00 93.19 108 ALA A O 1
ATOM 817 N N . TYR A 1 109 ? 9.163 2.049 7.699 1.00 90.62 109 TYR A N 1
ATOM 818 C CA . TYR A 1 109 ? 8.216 2.491 6.678 1.00 90.62 109 TYR A CA 1
ATOM 819 C C . TYR A 1 109 ? 6.807 2.686 7.255 1.00 90.62 109 TYR A C 1
ATOM 821 O O . TYR A 1 109 ? 6.181 3.716 7.021 1.00 90.62 109 TYR A O 1
ATOM 829 N N . ASP A 1 110 ? 6.335 1.746 8.074 1.00 89.94 110 ASP A N 1
ATOM 830 C CA . ASP A 1 110 ? 5.019 1.823 8.717 1.00 89.94 110 ASP A CA 1
ATOM 831 C C . ASP A 1 110 ? 4.941 3.028 9.656 1.00 89.94 110 ASP A C 1
ATOM 833 O O . ASP A 1 110 ? 3.913 3.704 9.726 1.00 89.94 110 ASP A O 1
ATOM 837 N N . ARG A 1 111 ? 6.039 3.299 10.376 1.00 90.12 111 ARG A N 1
ATOM 838 C CA . ARG A 1 111 ? 6.150 4.415 11.324 1.00 90.12 111 ARG A CA 1
ATOM 839 C C . ARG A 1 111 ? 6.276 5.763 10.627 1.00 90.12 111 ARG A C 1
ATOM 841 O O . ARG A 1 111 ? 5.776 6.744 11.161 1.00 90.12 111 ARG A O 1
ATOM 848 N N . TYR A 1 112 ? 6.902 5.812 9.448 1.00 88.19 112 TYR A N 1
ATOM 849 C CA . TYR A 1 112 ? 7.036 7.035 8.649 1.00 88.19 112 TYR A CA 1
ATOM 850 C C . TYR A 1 112 ? 5.675 7.630 8.254 1.00 88.19 112 TYR A C 1
ATOM 852 O O . TYR A 1 112 ? 5.525 8.847 8.229 1.00 88.19 112 TYR A O 1
ATOM 860 N N . TRP A 1 113 ? 4.679 6.779 7.987 1.00 84.00 113 TRP A N 1
ATOM 861 C CA . TRP A 1 113 ? 3.302 7.192 7.682 1.00 84.00 113 TRP A CA 1
ATOM 862 C C . TRP A 1 113 ? 2.388 7.275 8.913 1.00 84.00 113 TRP A C 1
ATOM 864 O O . TRP A 1 113 ? 1.195 7.543 8.770 1.00 84.00 113 TRP A O 1
ATOM 874 N N . GLY A 1 114 ? 2.921 7.001 10.106 1.00 85.62 114 GLY A N 1
ATOM 875 C CA . GLY A 1 114 ? 2.175 7.085 11.355 1.00 85.62 114 GLY A CA 1
ATOM 876 C C . GLY A 1 114 ? 1.834 8.525 11.739 1.00 85.62 114 GLY A C 1
ATOM 877 O O . GLY A 1 114 ? 2.382 9.488 11.204 1.00 85.62 114 GLY A O 1
ATOM 878 N N . ASP A 1 115 ? 0.922 8.672 12.693 1.00 85.38 115 ASP A N 1
ATOM 879 C CA . ASP A 1 115 ? 0.580 9.971 13.258 1.00 85.38 115 ASP A CA 1
ATOM 880 C C . ASP A 1 115 ? 1.553 10.327 14.389 1.00 85.38 115 ASP A C 1
ATOM 882 O O . ASP A 1 115 ? 1.579 9.675 15.429 1.00 85.38 115 ASP A O 1
ATOM 886 N N . GLU A 1 116 ? 2.354 11.375 14.199 1.00 83.81 116 GLU A N 1
ATOM 887 C CA . GLU A 1 116 ? 3.282 11.873 15.224 1.00 83.81 116 GLU A CA 1
ATOM 888 C C . GLU A 1 116 ? 2.565 12.436 16.460 1.00 83.81 116 GLU A C 1
ATOM 890 O O . GLU A 1 116 ? 3.166 12.520 17.530 1.00 83.81 116 GLU A O 1
ATOM 895 N N . GLN A 1 117 ? 1.296 12.835 16.326 1.00 84.56 117 GLN A N 1
ATOM 896 C CA . GLN A 1 117 ? 0.487 13.364 17.428 1.00 84.56 117 GLN A CA 1
ATOM 897 C C . GLN A 1 117 ? -0.242 12.261 18.205 1.00 84.56 117 GLN A C 1
ATOM 899 O O . GLN A 1 117 ? -0.881 12.537 19.223 1.00 84.56 117 GLN A O 1
ATOM 904 N N . ASN A 1 118 ? -0.131 11.014 17.746 1.00 85.75 118 ASN A N 1
ATOM 905 C CA . ASN A 1 118 ? -0.723 9.860 18.391 1.00 85.75 118 ASN A CA 1
ATOM 906 C C . ASN A 1 118 ? -0.177 9.716 19.830 1.00 85.75 118 ASN A C 1
ATOM 908 O O . ASN A 1 118 ? 1.036 9.582 20.010 1.00 85.75 118 ASN A O 1
ATOM 912 N N . PRO A 1 119 ? -1.040 9.715 20.866 1.00 88.88 119 PRO A N 1
ATOM 913 C CA . PRO A 1 119 ? -0.600 9.607 22.255 1.00 88.88 119 PRO A CA 1
ATOM 914 C C . PRO A 1 119 ? -0.141 8.191 22.654 1.00 88.88 119 PRO A C 1
ATOM 916 O O . PRO A 1 119 ? 0.386 8.016 23.754 1.00 88.88 119 PRO A O 1
ATOM 919 N N . TYR A 1 120 ? -0.359 7.177 21.811 1.00 91.50 120 TYR A N 1
ATOM 920 C CA . TYR A 1 120 ? 0.018 5.788 22.079 1.00 91.50 120 TYR A CA 1
ATOM 921 C C . TYR A 1 120 ? 1.490 5.508 21.708 1.00 91.50 120 TYR A C 1
ATOM 923 O O . TYR A 1 120 ? 2.079 6.228 20.902 1.00 91.50 120 TYR A O 1
ATOM 931 N N . PRO A 1 121 ? 2.121 4.444 22.253 1.00 95.12 121 PRO A N 1
ATOM 932 C CA . PRO A 1 121 ? 3.563 4.199 22.081 1.00 95.12 121 PRO A CA 1
ATOM 933 C C . PRO A 1 121 ? 4.036 3.988 20.631 1.00 95.12 121 PRO A C 1
ATOM 935 O O . PRO A 1 121 ? 5.237 4.060 20.348 1.00 95.12 121 PRO A O 1
ATOM 938 N N . ASN A 1 122 ? 3.115 3.694 19.711 1.00 93.81 122 ASN A N 1
ATOM 939 C CA . ASN A 1 122 ? 3.402 3.451 18.305 1.00 93.81 122 ASN A CA 1
ATOM 940 C C . ASN A 1 122 ? 2.581 4.407 17.430 1.00 93.81 122 ASN A C 1
ATOM 942 O O . ASN A 1 122 ? 1.355 4.320 17.452 1.00 93.81 122 ASN A O 1
ATOM 946 N N . PRO A 1 123 ? 3.219 5.267 16.614 1.00 91.62 123 PRO A N 1
ATOM 947 C CA . PRO A 1 123 ? 2.510 6.280 15.831 1.00 91.62 123 PRO A CA 1
ATOM 948 C C . PRO A 1 123 ? 1.533 5.674 14.811 1.00 91.62 123 PRO A C 1
ATOM 950 O O . PRO A 1 123 ? 0.581 6.332 14.399 1.00 91.62 123 PRO A O 1
ATOM 953 N N . SER A 1 124 ? 1.718 4.409 14.430 1.00 91.62 124 SER A N 1
ATOM 954 C CA . SER A 1 124 ? 0.890 3.716 13.438 1.00 91.62 124 SER A CA 1
ATOM 955 C C . SER A 1 124 ? -0.281 2.933 14.045 1.00 91.62 124 SER A C 1
ATOM 957 O O . SER A 1 124 ? -1.064 2.359 13.279 1.00 91.62 124 SER A O 1
ATOM 959 N N . LEU A 1 125 ? -0.393 2.878 15.381 1.00 93.00 125 LEU A N 1
ATOM 960 C CA . LEU A 1 125 ? -1.396 2.101 16.114 1.00 93.00 125 LEU A CA 1
ATOM 961 C C . LEU A 1 125 ? -2.112 2.968 17.156 1.00 93.00 125 LEU A C 1
ATOM 963 O O . LEU A 1 125 ? -1.482 3.550 18.034 1.00 93.00 125 LEU A O 1
ATOM 967 N N . ALA A 1 126 ? -3.438 3.013 17.075 1.00 91.44 126 ALA A N 1
ATOM 968 C CA . ALA A 1 126 ? -4.297 3.653 18.062 1.00 91.44 126 ALA A CA 1
ATOM 969 C C . ALA A 1 126 ? -5.616 2.867 18.183 1.00 91.44 126 ALA A C 1
ATOM 971 O O . ALA A 1 126 ? -6.120 2.405 17.156 1.00 91.44 126 ALA A O 1
ATOM 972 N N . PRO A 1 127 ? -6.179 2.702 19.391 1.00 92.81 127 PRO A N 1
ATOM 973 C CA . PRO A 1 127 ? -7.499 2.115 19.593 1.00 92.81 127 PRO A CA 1
ATOM 974 C C . PRO A 1 127 ? -8.621 2.834 18.824 1.00 92.81 127 PRO A C 1
ATOM 976 O O . PRO A 1 127 ? -8.655 4.058 18.721 1.00 92.81 127 PRO A O 1
ATOM 979 N N . LEU A 1 128 ? -9.577 2.052 18.328 1.00 91.06 128 LEU A N 1
ATOM 980 C CA . LEU A 1 128 ? -10.784 2.462 17.613 1.00 91.06 128 LEU A CA 1
ATOM 981 C C . LEU A 1 128 ? -11.997 2.411 18.559 1.00 91.06 128 LEU A C 1
ATOM 983 O O . LEU A 1 128 ? -12.766 1.447 18.554 1.00 91.06 128 LEU A O 1
ATOM 987 N N . GLU A 1 129 ? -12.144 3.409 19.429 1.00 87.25 129 GLU A N 1
ATOM 988 C CA . GLU A 1 129 ? -13.108 3.354 20.548 1.00 87.25 129 GLU A CA 1
ATOM 989 C C . GLU A 1 129 ? -14.350 4.235 20.379 1.00 87.25 129 GLU A C 1
ATOM 991 O O . GLU A 1 129 ? -15.377 3.961 20.997 1.00 87.25 129 GLU A O 1
ATOM 996 N N . GLN A 1 130 ? -14.275 5.290 19.569 1.00 84.19 130 GLN A N 1
ATOM 997 C CA . GLN A 1 130 ? -15.335 6.294 19.464 1.00 84.19 130 GLN A CA 1
ATOM 998 C C . GLN A 1 130 ? -15.908 6.285 18.053 1.00 84.19 130 GLN A C 1
ATOM 1000 O O . GLN A 1 130 ? -15.156 6.369 17.102 1.00 84.19 130 GLN A O 1
ATOM 1005 N N . GLY A 1 131 ? -17.223 6.156 17.895 1.00 82.69 131 GLY A N 1
ATOM 1006 C CA . GLY A 1 131 ? -17.852 6.308 16.582 1.00 82.69 131 GLY A CA 1
ATOM 1007 C C . GLY A 1 131 ? -17.924 7.779 16.124 1.00 82.69 131 GLY A C 1
ATOM 1008 O O . GLY A 1 131 ? -17.607 8.681 16.904 1.00 82.69 131 GLY A O 1
ATOM 1009 N N . PRO A 1 132 ? -18.419 8.041 14.902 1.00 87.75 132 PRO A N 1
ATOM 1010 C CA . PRO A 1 132 ? -18.858 7.047 13.920 1.00 87.75 132 PRO A CA 1
ATOM 1011 C C . PRO A 1 132 ? -17.693 6.208 13.376 1.00 87.75 132 PRO A C 1
ATOM 1013 O O . PRO A 1 132 ? -16.552 6.655 13.315 1.00 87.75 132 PRO A O 1
ATOM 1016 N N . TYR A 1 133 ? -17.990 4.965 13.008 1.00 87.56 133 TYR A N 1
ATOM 1017 C CA . TYR A 1 133 ? -17.049 4.056 12.367 1.00 87.56 133 TYR A CA 1
ATOM 1018 C C . TYR A 1 133 ? -17.247 4.095 10.858 1.00 87.56 133 TYR A C 1
ATOM 1020 O O . TYR A 1 133 ? -18.376 4.130 10.368 1.00 87.56 133 TYR A O 1
ATOM 1028 N N . TYR A 1 134 ? -16.145 4.010 10.130 1.00 89.69 134 TYR A N 1
ATOM 1029 C CA . TYR A 1 134 ? -16.113 4.044 8.681 1.00 89.69 134 TYR A CA 1
ATOM 1030 C C . TYR A 1 134 ? -15.472 2.779 8.129 1.00 89.69 134 TYR A C 1
ATOM 1032 O O . TYR A 1 134 ? -14.500 2.273 8.695 1.00 89.69 134 TYR A O 1
ATOM 1040 N N . ALA A 1 135 ? -15.985 2.299 7.002 1.00 90.75 135 ALA A N 1
ATOM 1041 C CA . ALA A 1 135 ? -15.414 1.201 6.246 1.00 90.75 135 ALA A CA 1
ATOM 1042 C C . ALA A 1 135 ? -15.217 1.599 4.781 1.00 90.75 135 ALA A C 1
ATOM 1044 O O . ALA A 1 135 ? -16.128 2.116 4.131 1.00 90.75 135 ALA A O 1
ATOM 1045 N N . LEU A 1 136 ? -14.019 1.331 4.266 1.00 89.31 136 LEU A N 1
ATOM 1046 C CA . LEU A 1 136 ? -13.672 1.490 2.858 1.00 89.31 136 LEU A CA 1
ATOM 1047 C C . LEU A 1 136 ? -13.377 0.117 2.254 1.00 89.31 136 LEU A C 1
ATOM 1049 O O . LEU A 1 136 ? -12.543 -0.622 2.787 1.00 89.31 136 LEU A O 1
ATOM 1053 N N . ALA A 1 137 ? -14.036 -0.205 1.142 1.00 88.38 137 ALA A N 1
ATOM 1054 C CA . ALA A 1 137 ? -13.734 -1.405 0.376 1.00 88.38 137 ALA A CA 1
ATOM 1055 C C . ALA A 1 137 ? -12.366 -1.251 -0.303 1.00 88.38 137 ALA A C 1
ATOM 1057 O O . ALA A 1 137 ? -12.117 -0.295 -1.040 1.00 88.38 137 ALA A O 1
ATOM 1058 N N . VAL A 1 138 ? -11.471 -2.202 -0.051 1.00 86.00 138 VAL A N 1
ATOM 1059 C CA . VAL A 1 138 ? -10.139 -2.275 -0.645 1.00 86.00 138 VAL A CA 1
ATOM 1060 C C . VAL A 1 138 ? -10.099 -3.466 -1.588 1.00 86.00 138 VAL A C 1
ATOM 1062 O O . VAL A 1 138 ? -10.266 -4.621 -1.186 1.00 86.00 138 VAL A O 1
ATOM 1065 N N . VAL A 1 139 ? -9.840 -3.165 -2.856 1.00 85.25 139 VAL A N 1
ATOM 1066 C CA . VAL A 1 139 ? -9.657 -4.144 -3.926 1.00 85.25 139 VAL A CA 1
ATOM 1067 C C . VAL A 1 139 ? -8.222 -4.091 -4.439 1.00 85.25 139 VAL A C 1
ATOM 1069 O O . VAL A 1 139 ? -7.527 -3.083 -4.295 1.00 85.25 139 VAL A O 1
ATOM 1072 N N . ASN A 1 140 ? -7.764 -5.179 -5.055 1.00 83.38 140 ASN A N 1
ATOM 1073 C CA . ASN A 1 140 ? -6.442 -5.210 -5.673 1.00 83.38 140 ASN A CA 1
ATOM 1074 C C . ASN A 1 140 ? -6.429 -4.312 -6.916 1.00 83.38 140 ASN A C 1
ATOM 1076 O O . ASN A 1 140 ? -6.960 -4.679 -7.963 1.00 83.38 140 ASN A O 1
ATOM 1080 N N . GLY A 1 141 ? -5.808 -3.142 -6.793 1.00 83.06 141 GLY A N 1
ATOM 1081 C CA . GLY A 1 141 ? -5.484 -2.282 -7.926 1.00 83.06 141 GLY A CA 1
ATOM 1082 C C . GLY A 1 141 ? -4.202 -2.722 -8.636 1.00 83.06 141 GLY A C 1
ATOM 1083 O O . GLY A 1 14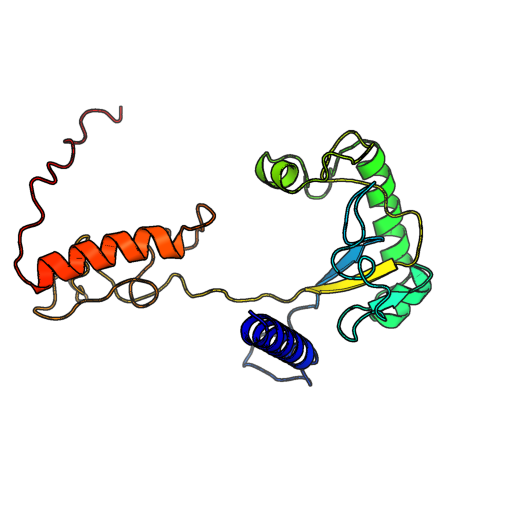1 ? -3.366 -3.429 -8.073 1.00 83.06 141 GLY A O 1
ATOM 1084 N N . CYS A 1 142 ? -4.022 -2.260 -9.872 1.00 81.94 142 CYS A N 1
ATOM 1085 C CA . CYS A 1 142 ? -2.782 -2.411 -10.628 1.00 81.94 142 CYS A CA 1
ATOM 1086 C C . CYS A 1 142 ? -2.298 -1.026 -11.071 1.00 81.94 142 CYS A C 1
ATOM 1088 O O . CYS A 1 142 ? -2.984 -0.349 -11.830 1.00 81.94 142 CYS A O 1
ATOM 1090 N N . PHE A 1 143 ? -1.120 -0.607 -10.602 1.00 77.25 143 PHE A N 1
ATOM 1091 C CA . PHE A 1 143 ? -0.479 0.649 -11.025 1.00 77.25 143 PHE A CA 1
ATOM 1092 C C . PHE A 1 143 ? 0.315 0.510 -12.336 1.00 77.25 143 PHE A C 1
ATOM 1094 O O . PHE A 1 143 ? 0.741 1.505 -12.919 1.00 77.25 143 PHE A O 1
ATOM 1101 N N . GLY A 1 144 ? 0.534 -0.720 -12.794 1.00 80.06 144 GLY A N 1
ATOM 1102 C CA . GLY A 1 144 ? 1.335 -1.051 -13.964 1.00 80.06 144 GLY A CA 1
ATOM 1103 C C . GLY A 1 144 ? 1.857 -2.481 -13.874 1.00 80.06 144 GLY A C 1
ATOM 1104 O O . GLY A 1 144 ? 1.861 -3.091 -12.805 1.00 80.06 144 GLY A O 1
ATOM 1105 N N . THR A 1 145 ? 2.292 -3.026 -15.004 1.00 87.00 145 THR A N 1
ATOM 1106 C CA . THR A 1 145 ? 2.907 -4.355 -15.075 1.00 87.00 145 THR A CA 1
ATOM 1107 C C . THR A 1 145 ? 4.426 -4.253 -14.968 1.00 87.00 145 THR A C 1
ATOM 1109 O O . THR A 1 145 ? 5.017 -3.326 -15.512 1.00 87.00 145 THR A O 1
ATOM 1112 N N . SER A 1 146 ? 5.067 -5.226 -14.316 1.00 87.19 146 SER A N 1
ATOM 1113 C CA . SER A 1 146 ? 6.538 -5.323 -14.274 1.00 87.19 146 SER A CA 1
ATOM 1114 C C . SER A 1 146 ? 7.148 -6.126 -15.427 1.00 87.19 146 SER A C 1
ATOM 1116 O O . SER A 1 146 ? 8.363 -6.115 -15.609 1.00 87.19 146 SER A O 1
ATOM 1118 N N . GLY A 1 147 ? 6.327 -6.866 -16.175 1.00 89.12 147 GLY A N 1
ATOM 1119 C CA . GLY A 1 147 ? 6.768 -7.549 -17.389 1.00 89.12 147 GLY A CA 1
ATOM 1120 C C . GLY A 1 147 ? 6.899 -6.584 -18.564 1.00 89.12 147 GLY A C 1
ATOM 1121 O O . GLY A 1 147 ? 6.406 -5.460 -18.511 1.00 89.12 147 GLY A O 1
ATOM 1122 N N . GLY A 1 148 ? 7.520 -7.052 -19.641 1.00 92.00 148 GLY A N 1
ATOM 1123 C CA . GLY A 1 148 ? 7.662 -6.293 -20.874 1.00 92.00 148 GLY A CA 1
ATOM 1124 C C . GLY A 1 148 ? 8.653 -6.957 -21.818 1.00 92.00 148 GLY A C 1
ATOM 1125 O O . GLY A 1 148 ? 9.026 -8.114 -21.634 1.00 92.00 148 GLY A O 1
ATOM 1126 N N . ILE A 1 149 ? 9.051 -6.224 -22.849 1.00 94.94 149 ILE A N 1
ATOM 1127 C CA . ILE A 1 149 ? 10.035 -6.679 -23.829 1.00 94.94 149 ILE A CA 1
ATOM 1128 C C . ILE A 1 149 ? 11.429 -6.656 -23.187 1.00 94.94 149 ILE A C 1
ATOM 1130 O O . ILE A 1 149 ? 11.793 -5.670 -22.545 1.00 94.94 149 ILE A O 1
ATOM 1134 N N . ALA A 1 150 ? 12.211 -7.719 -23.379 1.00 95.00 150 ALA A N 1
ATOM 1135 C CA . ALA A 1 150 ? 13.591 -7.767 -22.913 1.00 95.00 150 ALA A CA 1
ATOM 1136 C C . ALA A 1 150 ? 14.438 -6.700 -23.619 1.00 95.00 150 ALA A C 1
ATOM 1138 O O . ALA A 1 150 ? 14.380 -6.544 -24.845 1.00 95.00 150 ALA A O 1
ATOM 1139 N N . THR A 1 151 ? 15.228 -5.963 -22.840 1.00 94.00 151 THR A N 1
ATOM 1140 C CA . THR A 1 151 ? 16.126 -4.927 -23.356 1.00 94.00 151 THR A CA 1
ATOM 1141 C C . THR A 1 151 ? 17.469 -4.972 -22.659 1.00 94.00 151 THR A C 1
ATOM 1143 O O . THR A 1 151 ? 17.546 -5.284 -21.474 1.00 94.00 151 THR A O 1
ATOM 1146 N N . ASP A 1 152 ? 18.528 -4.570 -23.351 1.00 91.12 152 ASP A N 1
ATOM 1147 C CA . ASP A 1 152 ? 19.808 -4.324 -22.690 1.00 91.12 152 ASP A CA 1
ATOM 1148 C C . ASP A 1 152 ? 19.854 -2.977 -21.937 1.00 91.12 152 ASP A C 1
ATOM 1150 O O . ASP A 1 152 ? 18.906 -2.188 -21.936 1.00 91.12 152 ASP A O 1
ATOM 1154 N N . GLY A 1 153 ? 21.008 -2.667 -21.331 1.00 86.19 153 GLY A N 1
ATOM 1155 C CA . GLY A 1 153 ? 21.248 -1.413 -20.601 1.00 86.19 153 GLY A CA 1
ATOM 1156 C C . GLY A 1 153 ? 21.180 -0.127 -21.443 1.00 86.19 153 GLY A C 1
ATOM 1157 O O . GLY A 1 153 ? 21.338 0.961 -20.894 1.00 86.19 153 GLY A O 1
ATOM 1158 N N . LEU A 1 154 ? 20.959 -0.228 -22.758 1.00 89.31 154 LEU A N 1
ATOM 1159 C CA . LEU A 1 154 ? 20.817 0.895 -23.688 1.00 89.31 154 LEU A CA 1
ATOM 1160 C C . LEU A 1 154 ? 19.396 0.995 -24.275 1.00 89.31 154 LEU A C 1
ATOM 1162 O O . LEU A 1 154 ? 19.138 1.861 -25.115 1.00 89.31 154 LEU A O 1
ATOM 1166 N N . GLY A 1 155 ? 18.477 0.125 -23.844 1.00 90.62 155 GLY A N 1
ATOM 1167 C CA . GLY A 1 155 ? 17.093 0.084 -24.312 1.00 90.62 155 GLY A CA 1
ATOM 1168 C C . GLY A 1 155 ? 16.914 -0.582 -25.678 1.00 90.62 155 GLY A C 1
ATOM 1169 O O . GLY A 1 155 ? 15.854 -0.425 -26.286 1.00 90.62 155 GLY A O 1
ATOM 1170 N N . ARG A 1 156 ? 17.925 -1.297 -26.197 1.00 94.38 156 ARG A N 1
ATOM 1171 C CA . ARG A 1 156 ? 17.790 -2.081 -27.437 1.00 94.38 156 ARG A CA 1
ATOM 1172 C C . ARG A 1 156 ? 16.994 -3.341 -27.135 1.00 94.38 156 ARG A C 1
ATOM 1174 O O . ARG A 1 156 ? 17.312 -4.036 -26.175 1.00 94.38 156 ARG A O 1
ATOM 1181 N N . VAL A 1 157 ? 15.990 -3.634 -27.955 1.00 96.75 157 VAL A N 1
ATOM 1182 C CA . VAL A 1 157 ? 15.194 -4.859 -27.807 1.00 96.75 157 VAL A CA 1
ATOM 1183 C C . VAL A 1 157 ? 16.040 -6.077 -28.150 1.00 96.75 157 VAL A C 1
ATOM 1185 O O . VAL A 1 157 ? 16.758 -6.061 -29.151 1.00 96.75 157 VAL A O 1
ATOM 1188 N N . LEU A 1 158 ? 15.927 -7.118 -27.330 1.00 96.75 158 LEU A N 1
ATOM 1189 C CA . LEU A 1 158 ? 16.603 -8.396 -27.524 1.00 96.75 158 LEU A CA 1
ATOM 1190 C C . LEU A 1 158 ? 15.647 -9.423 -28.143 1.00 96.75 158 LEU A C 1
ATOM 1192 O O . LEU A 1 158 ? 14.453 -9.433 -27.833 1.00 96.75 158 LEU A O 1
ATOM 1196 N N . ASP A 1 159 ? 16.165 -10.271 -29.027 1.00 96.81 159 ASP A N 1
ATOM 1197 C CA . ASP A 1 159 ? 15.452 -11.453 -29.505 1.00 96.81 159 ASP A CA 1
ATOM 1198 C C . ASP A 1 159 ? 15.573 -12.639 -28.526 1.00 96.81 159 ASP A C 1
ATOM 1200 O O . ASP A 1 159 ? 16.054 -12.504 -27.400 1.00 96.81 159 ASP A O 1
ATOM 1204 N N . ALA A 1 160 ? 15.083 -13.811 -28.939 1.00 96.06 160 ALA A N 1
ATOM 1205 C CA . ALA A 1 160 ? 15.070 -15.011 -28.105 1.00 96.06 160 ALA A CA 1
ATOM 1206 C C . ALA A 1 160 ? 16.468 -15.592 -27.824 1.00 96.06 160 ALA A C 1
ATOM 1208 O O . ALA A 1 160 ? 16.622 -16.314 -26.839 1.00 96.06 160 ALA A O 1
ATOM 1209 N N . ASP A 1 161 ? 17.461 -15.277 -28.658 1.00 96.75 161 ASP A N 1
ATOM 1210 C CA . ASP A 1 161 ? 18.853 -15.694 -28.480 1.00 96.75 161 ASP A CA 1
ATOM 1211 C C . ASP A 1 161 ? 19.651 -14.661 -27.656 1.00 96.75 161 ASP A C 1
ATOM 1213 O O . ASP A 1 161 ? 20.792 -14.911 -27.261 1.00 96.75 161 ASP A O 1
ATOM 1217 N N . GLY A 1 162 ? 19.028 -13.521 -27.327 1.00 94.88 162 GLY A N 1
ATOM 1218 C CA . GLY A 1 162 ? 19.629 -12.418 -26.580 1.00 94.88 162 GLY A CA 1
ATOM 1219 C C . GLY A 1 162 ? 20.340 -11.395 -27.467 1.00 94.88 162 GLY A C 1
ATOM 1220 O O . GLY A 1 162 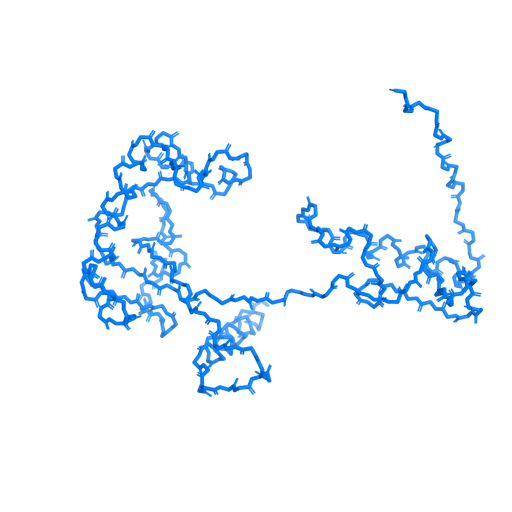? 21.010 -10.503 -26.942 1.00 94.88 162 GLY A O 1
ATOM 1221 N N . ASP A 1 163 ? 20.192 -11.493 -28.790 1.00 96.81 163 ASP A N 1
ATOM 1222 C CA . ASP A 1 163 ? 20.810 -10.577 -29.740 1.00 96.81 163 ASP A CA 1
ATOM 1223 C C . ASP A 1 163 ? 19.965 -9.310 -29.922 1.00 96.81 163 ASP A C 1
ATOM 1225 O O . ASP A 1 163 ? 18.733 -9.324 -29.958 1.00 96.81 163 ASP A O 1
ATOM 1229 N N . ALA A 1 164 ? 20.642 -8.166 -30.046 1.00 96.44 164 ALA A N 1
ATOM 1230 C CA . ALA A 1 164 ? 19.967 -6.883 -30.203 1.00 96.44 164 ALA A CA 1
ATOM 1231 C C . ALA A 1 164 ? 19.337 -6.741 -31.599 1.00 96.44 164 ALA A C 1
ATOM 1233 O O . ALA A 1 164 ? 20.033 -6.711 -32.621 1.00 96.44 164 ALA A O 1
ATOM 1234 N N . ILE A 1 165 ? 18.022 -6.526 -31.642 1.00 96.62 165 ILE A N 1
ATOM 1235 C CA . ILE A 1 165 ? 17.280 -6.283 -32.879 1.00 96.62 165 ILE A CA 1
ATOM 1236 C C . ILE A 1 165 ? 17.564 -4.860 -33.368 1.00 96.62 165 ILE A C 1
ATOM 1238 O O . ILE A 1 165 ? 17.206 -3.856 -32.746 1.00 96.62 165 ILE A O 1
ATOM 1242 N N . ARG A 1 166 ? 18.210 -4.755 -34.532 1.00 93.25 166 ARG A N 1
ATOM 1243 C CA . ARG A 1 166 ? 18.646 -3.470 -35.087 1.00 93.25 166 ARG A CA 1
ATOM 1244 C C . ARG A 1 166 ? 17.470 -2.515 -35.311 1.00 93.25 166 ARG A C 1
ATOM 1246 O O . ARG A 1 166 ? 16.570 -2.794 -36.095 1.00 93.25 166 ARG A O 1
ATOM 1253 N N . GLY A 1 167 ? 17.560 -1.330 -34.708 1.00 93.00 167 GLY A N 1
ATOM 1254 C CA . GLY A 1 167 ? 16.594 -0.244 -34.895 1.00 93.00 167 GLY A CA 1
ATOM 1255 C C . GLY A 1 167 ? 15.332 -0.365 -34.041 1.00 93.00 167 GLY A C 1
ATOM 1256 O O . GLY A 1 167 ? 14.478 0.513 -34.133 1.00 93.00 167 GLY A O 1
ATOM 1257 N N . LEU A 1 168 ? 15.224 -1.403 -33.206 1.00 96.00 168 LEU A N 1
ATOM 1258 C CA . LEU A 1 168 ? 14.100 -1.598 -32.302 1.00 96.00 168 LEU A CA 1
ATOM 1259 C C . LEU A 1 168 ? 14.519 -1.314 -30.857 1.00 96.00 168 LEU A C 1
ATOM 1261 O O . LEU A 1 168 ? 15.498 -1.865 -30.351 1.00 96.00 168 LEU A O 1
ATOM 1265 N N . PHE A 1 169 ? 13.755 -0.450 -30.196 1.00 94.69 169 PHE A N 1
ATOM 1266 C CA . PHE A 1 169 ? 14.017 -0.014 -28.831 1.00 94.69 169 PHE A CA 1
ATOM 1267 C C . PHE A 1 169 ? 12.730 -0.042 -28.010 1.00 94.69 169 PHE A C 1
ATOM 1269 O O . PHE A 1 169 ? 11.645 0.197 -28.545 1.00 94.69 169 PHE A O 1
ATOM 1276 N N . ALA A 1 170 ? 12.858 -0.294 -26.712 1.00 94.69 170 ALA A N 1
ATOM 1277 C CA . ALA A 1 170 ? 11.765 -0.216 -25.753 1.00 94.69 170 ALA A CA 1
ATOM 1278 C C . ALA A 1 170 ? 12.265 0.428 -24.456 1.00 94.69 170 ALA A C 1
ATOM 1280 O O . ALA A 1 170 ? 13.440 0.330 -24.109 1.00 94.69 170 ALA A O 1
ATOM 1281 N N . VAL A 1 171 ? 11.372 1.126 -23.756 1.00 93.31 171 VAL A N 1
ATOM 1282 C CA . VAL A 1 171 ? 11.685 1.744 -22.467 1.00 93.31 171 VAL A CA 1
ATOM 1283 C C . VAL A 1 171 ? 10.438 1.854 -21.598 1.00 93.31 171 VAL A C 1
ATOM 1285 O O . VAL A 1 171 ? 9.3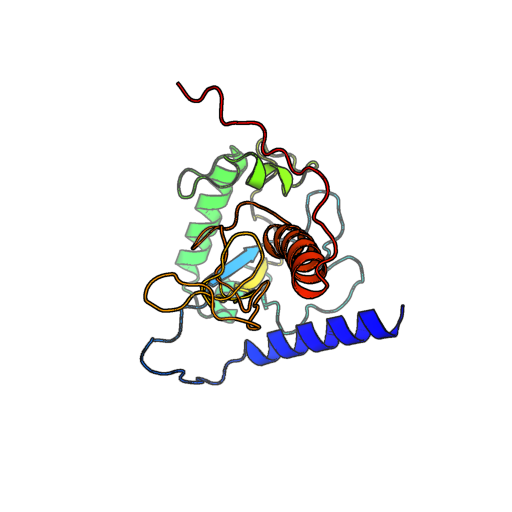21 2.038 -22.086 1.00 93.31 171 VAL A O 1
ATOM 1288 N N . GLY A 1 172 ? 10.649 1.763 -20.292 1.00 91.06 172 GLY A N 1
ATOM 1289 C CA . GLY A 1 172 ? 9.620 1.870 -19.271 1.00 91.06 172 GLY A CA 1
ATOM 1290 C C . GLY A 1 172 ? 8.646 0.727 -19.265 1.00 91.06 172 GLY A C 1
ATOM 1291 O O . GLY A 1 172 ? 9.076 -0.405 -19.391 1.00 91.06 172 GLY A O 1
ATOM 1292 N N . ASN A 1 173 ? 7.354 0.985 -19.079 1.00 91.94 173 ASN A N 1
ATOM 1293 C CA . ASN A 1 173 ? 6.393 -0.108 -18.882 1.00 91.94 173 ASN A CA 1
ATOM 1294 C C . ASN A 1 173 ? 6.201 -0.988 -20.138 1.00 91.94 173 ASN A C 1
ATOM 1296 O O . ASN A 1 173 ? 5.477 -1.976 -20.080 1.00 91.94 173 ASN A O 1
ATOM 1300 N N . ALA A 1 174 ? 6.818 -0.628 -21.272 1.00 92.25 174 ALA A N 1
ATOM 1301 C CA . ALA A 1 174 ? 6.916 -1.481 -22.455 1.00 92.25 174 ALA A CA 1
ATOM 1302 C C . ALA A 1 174 ? 8.101 -2.468 -22.398 1.00 92.25 174 ALA A C 1
ATOM 1304 O O . ALA A 1 174 ? 8.058 -3.504 -23.062 1.00 92.25 174 ALA A O 1
ATOM 1305 N N . SER A 1 175 ? 9.153 -2.155 -21.638 1.00 91.94 175 SER A N 1
ATOM 1306 C CA . SER A 1 175 ? 10.291 -3.041 -21.380 1.00 91.94 175 SER A CA 1
ATOM 1307 C C . SER A 1 175 ? 10.103 -3.790 -20.062 1.00 91.94 175 SER A C 1
ATOM 1309 O O . SER A 1 175 ? 9.348 -3.356 -19.193 1.00 91.94 175 SER A O 1
ATOM 1311 N N . GLU A 1 176 ? 10.796 -4.909 -19.890 1.00 90.38 176 GLU A N 1
ATOM 1312 C CA . GLU A 1 176 ? 10.842 -5.575 -18.590 1.00 90.38 176 GLU A CA 1
ATOM 1313 C C . GLU A 1 176 ? 11.406 -4.647 -17.499 1.00 90.38 176 GLU A C 1
ATOM 1315 O O . GLU A 1 176 ? 12.297 -3.826 -17.735 1.00 90.38 176 GLU A O 1
ATOM 1320 N N . ASN A 1 177 ? 10.859 -4.748 -16.288 1.00 86.81 177 ASN A N 1
ATOM 1321 C CA . ASN A 1 177 ? 11.317 -3.954 -15.158 1.00 86.81 177 ASN A CA 1
ATOM 1322 C C . ASN A 1 177 ? 12.536 -4.619 -14.503 1.00 86.81 177 ASN A C 1
ATOM 1324 O O . ASN A 1 177 ? 12.474 -5.779 -14.096 1.00 86.81 177 ASN A O 1
ATOM 1328 N N . ALA A 1 178 ? 13.610 -3.851 -14.305 1.00 83.62 178 ALA A N 1
ATOM 1329 C CA . ALA A 1 178 ? 14.832 -4.302 -13.638 1.00 83.62 178 ALA A CA 1
ATOM 1330 C C . ALA A 1 178 ? 14.607 -4.830 -12.205 1.00 83.62 178 ALA A C 1
ATOM 1332 O O . ALA A 1 178 ? 15.425 -5.588 -11.689 1.00 83.62 178 ALA A O 1
ATOM 1333 N N . PHE A 1 179 ? 13.505 -4.450 -11.554 1.00 86.81 179 PHE A N 1
ATOM 1334 C CA . PHE A 1 179 ? 13.146 -4.923 -10.214 1.00 86.81 179 PHE A CA 1
ATOM 1335 C C . PHE A 1 179 ? 12.277 -6.186 -10.211 1.00 86.81 179 PHE A C 1
ATOM 1337 O O . PHE A 1 179 ? 11.894 -6.658 -9.139 1.00 86.81 179 PHE A O 1
ATOM 1344 N N . ALA A 1 180 ? 11.975 -6.752 -11.384 1.00 84.25 180 ALA A N 1
ATOM 1345 C CA . ALA A 1 180 ? 11.113 -7.918 -11.545 1.00 84.25 180 ALA A CA 1
ATOM 1346 C C . ALA A 1 180 ? 9.792 -7.759 -10.760 1.00 84.25 180 ALA A C 1
ATOM 1348 O O . ALA A 1 180 ? 9.072 -6.775 -10.927 1.00 84.25 180 ALA A O 1
ATOM 1349 N N . ALA A 1 181 ? 9.463 -8.711 -9.885 1.00 82.94 181 ALA A N 1
ATOM 1350 C CA . ALA A 1 181 ? 8.254 -8.668 -9.060 1.00 82.94 181 ALA A CA 1
ATOM 1351 C C . ALA A 1 181 ? 8.321 -7.665 -7.886 1.00 82.94 181 ALA A C 1
ATOM 1353 O O . ALA A 1 181 ? 7.325 -7.477 -7.191 1.00 82.94 181 ALA A O 1
ATOM 1354 N N . GLY A 1 182 ? 9.480 -7.054 -7.627 1.00 85.44 182 GLY A N 1
ATOM 1355 C CA . GLY A 1 182 ? 9.692 -6.139 -6.511 1.00 85.44 182 GLY A CA 1
ATOM 1356 C C . GLY A 1 182 ? 9.393 -4.678 -6.846 1.00 85.44 182 GLY A C 1
ATOM 1357 O O . GLY A 1 182 ? 9.432 -4.251 -7.998 1.00 85.44 182 GLY A O 1
ATOM 1358 N N . TYR A 1 183 ? 9.155 -3.886 -5.800 1.00 90.12 183 TYR A N 1
ATOM 1359 C CA . TYR A 1 183 ? 9.033 -2.433 -5.893 1.00 90.12 183 TYR A CA 1
ATOM 1360 C C . TYR A 1 183 ? 9.900 -1.786 -4.800 1.00 90.12 183 TYR A C 1
ATOM 1362 O O . TYR A 1 183 ? 9.480 -1.732 -3.644 1.00 90.12 183 TYR A O 1
ATOM 1370 N N . PRO A 1 184 ? 11.132 -1.339 -5.115 1.00 88.88 184 PRO A N 1
ATOM 1371 C CA . PRO A 1 184 ? 12.118 -0.959 -4.098 1.00 88.88 184 PRO A CA 1
ATOM 1372 C C . PRO A 1 184 ? 11.787 0.340 -3.353 1.00 88.88 184 PRO A C 1
ATOM 1374 O O . PRO A 1 184 ? 12.358 0.598 -2.298 1.00 88.88 184 PRO A O 1
ATOM 1377 N N . GLY A 1 185 ? 10.884 1.171 -3.880 1.00 88.50 185 GLY A N 1
ATOM 1378 C CA . GLY A 1 185 ? 10.456 2.390 -3.202 1.00 88.50 185 GLY A CA 1
ATOM 1379 C C . GLY A 1 185 ? 9.752 3.385 -4.114 1.00 88.50 185 GLY A C 1
ATOM 1380 O O . GLY A 1 185 ? 9.656 3.200 -5.327 1.00 88.50 185 GLY A O 1
ATOM 1381 N N . ALA A 1 186 ? 9.246 4.468 -3.524 1.00 87.62 186 ALA A N 1
ATOM 1382 C CA . ALA A 1 186 ? 8.603 5.543 -4.273 1.00 87.62 186 ALA A CA 1
ATOM 1383 C C . ALA A 1 186 ? 9.533 6.078 -5.380 1.00 87.62 186 ALA A C 1
ATOM 1385 O O . ALA A 1 186 ? 10.709 6.343 -5.146 1.00 87.62 186 ALA A O 1
ATOM 1386 N N . GLY A 1 187 ? 9.000 6.219 -6.596 1.00 89.31 187 GLY A N 1
ATOM 1387 C CA . GLY A 1 187 ? 9.774 6.644 -7.767 1.00 89.31 187 GLY A CA 1
ATOM 1388 C C . GLY A 1 187 ? 10.492 5.520 -8.523 1.00 89.31 187 GLY A C 1
ATOM 1389 O O . GLY A 1 187 ? 11.065 5.802 -9.574 1.00 89.31 187 GLY A O 1
ATOM 1390 N N . ALA A 1 188 ? 10.410 4.263 -8.068 1.00 89.50 188 ALA A N 1
ATOM 1391 C CA . ALA A 1 188 ? 11.017 3.112 -8.745 1.00 89.50 188 ALA A CA 1
ATOM 1392 C C . ALA A 1 188 ? 10.521 2.889 -10.184 1.00 89.50 188 ALA A C 1
ATOM 1394 O O . ALA A 1 188 ? 11.207 2.246 -10.967 1.00 89.50 188 ALA A O 1
ATOM 1395 N N . THR A 1 189 ? 9.366 3.438 -10.562 1.00 88.12 189 THR A N 1
ATOM 1396 C CA . THR A 1 189 ? 8.927 3.464 -11.963 1.00 88.12 189 THR A CA 1
ATOM 1397 C C . THR A 1 189 ? 9.567 4.628 -12.721 1.00 88.12 189 THR A C 1
ATOM 1399 O O . THR A 1 189 ? 10.306 4.421 -13.674 1.00 88.12 189 THR A O 1
ATOM 1402 N N . LEU A 1 190 ? 9.329 5.873 -12.300 1.00 91.00 190 LEU A N 1
ATOM 1403 C CA . LEU A 1 190 ? 9.724 7.053 -13.081 1.00 91.00 190 LEU A CA 1
ATOM 1404 C C . LEU A 1 190 ? 11.241 7.263 -13.157 1.00 91.00 190 LEU A C 1
ATOM 1406 O O . LEU A 1 190 ? 11.748 7.601 -14.223 1.00 91.00 190 LEU A O 1
ATOM 1410 N N . GLY A 1 191 ? 11.966 7.052 -12.055 1.00 91.75 191 GLY A N 1
ATOM 1411 C CA . GLY A 1 191 ? 13.412 7.277 -11.996 1.00 91.75 191 GLY A CA 1
ATOM 1412 C C . GLY A 1 191 ? 14.176 6.448 -13.036 1.00 91.75 191 GLY A C 1
ATOM 1413 O O . GLY A 1 191 ? 14.855 7.027 -13.889 1.00 91.75 191 GLY A O 1
ATOM 1414 N N . PRO A 1 192 ? 14.037 5.110 -13.033 1.00 89.00 192 PRO A N 1
ATOM 1415 C CA . PRO A 1 192 ? 14.651 4.260 -14.049 1.00 89.00 192 PRO A CA 1
ATOM 1416 C C . PRO A 1 192 ? 14.184 4.587 -15.466 1.00 89.00 192 PRO A C 1
ATOM 1418 O O . PRO A 1 192 ? 15.012 4.641 -16.368 1.00 89.00 192 PRO A O 1
ATOM 1421 N N . ILE A 1 193 ? 12.894 4.879 -15.670 1.00 91.94 193 ILE A N 1
ATOM 1422 C CA . ILE A 1 193 ? 12.359 5.208 -17.000 1.00 91.94 193 ILE A CA 1
ATOM 1423 C C . ILE A 1 193 ? 13.024 6.446 -17.581 1.00 91.94 193 ILE A C 1
ATOM 1425 O O . ILE A 1 193 ? 13.431 6.427 -18.738 1.00 91.94 193 ILE A O 1
ATOM 1429 N N . MET A 1 194 ? 13.168 7.511 -16.793 1.00 93.62 194 MET A N 1
ATOM 1430 C CA . MET A 1 194 ? 13.811 8.740 -17.255 1.00 93.62 194 MET A CA 1
ATOM 1431 C C . MET A 1 194 ? 15.281 8.504 -17.612 1.00 93.62 194 MET A C 1
ATOM 1433 O O . MET A 1 194 ? 15.740 8.953 -18.664 1.00 93.62 194 MET A O 1
ATOM 1437 N N . THR A 1 195 ? 16.003 7.757 -16.775 1.00 91.38 195 THR A N 1
ATOM 1438 C CA . THR A 1 195 ? 17.406 7.401 -17.024 1.00 91.38 195 THR A CA 1
ATOM 1439 C C . THR A 1 195 ? 17.553 6.565 -18.293 1.00 91.38 195 THR A C 1
ATOM 1441 O O . THR A 1 195 ? 18.346 6.905 -19.170 1.00 91.38 195 THR A O 1
ATOM 1444 N N . MET A 1 196 ? 16.756 5.506 -18.439 1.00 90.88 196 MET A N 1
ATOM 1445 C CA . MET A 1 196 ? 16.817 4.625 -19.605 1.00 90.88 196 MET A CA 1
ATOM 1446 C C . MET A 1 196 ? 16.361 5.338 -20.878 1.00 90.88 196 MET A C 1
ATOM 1448 O O . MET A 1 196 ? 16.971 5.156 -21.926 1.00 90.88 196 MET A O 1
ATOM 1452 N N . ALA A 1 197 ? 15.352 6.211 -20.803 1.00 92.81 197 ALA A N 1
ATOM 1453 C CA . ALA A 1 197 ? 14.896 6.992 -21.951 1.00 92.81 197 ALA A CA 1
ATOM 1454 C C . ALA A 1 197 ? 15.978 7.966 -22.433 1.00 92.81 197 ALA A C 1
ATOM 1456 O O . ALA A 1 197 ? 16.163 8.144 -23.638 1.00 92.81 197 ALA A O 1
ATOM 1457 N N . TYR A 1 198 ? 16.735 8.558 -21.507 1.00 92.31 198 TYR A N 1
ATOM 1458 C CA . TYR A 1 198 ? 17.898 9.373 -21.842 1.00 92.31 198 TYR A CA 1
ATOM 1459 C C . TYR A 1 198 ? 18.988 8.549 -22.547 1.00 92.31 198 TYR A C 1
ATOM 1461 O O . TYR A 1 198 ? 19.477 8.960 -23.603 1.00 92.31 198 TYR A O 1
ATOM 1469 N N . LEU A 1 199 ? 19.339 7.373 -22.015 1.00 90.25 199 LEU A N 1
ATOM 1470 C CA . LEU A 1 199 ? 20.328 6.474 -22.628 1.00 90.25 199 LEU A CA 1
ATOM 1471 C C . LEU A 1 199 ? 19.890 6.007 -24.021 1.00 90.25 199 LEU A C 1
ATOM 1473 O O . LEU A 1 199 ? 20.685 6.054 -24.964 1.00 90.25 199 LEU A O 1
ATOM 1477 N N . LEU A 1 200 ? 18.618 5.636 -24.172 1.00 91.56 200 LEU A N 1
ATOM 1478 C CA . LEU A 1 200 ? 18.011 5.273 -25.448 1.00 91.56 200 LEU A CA 1
ATOM 1479 C C . LEU A 1 200 ? 18.101 6.442 -26.429 1.00 91.56 200 LEU A C 1
ATOM 1481 O O . LEU A 1 200 ? 18.597 6.261 -27.536 1.00 91.56 200 LEU A O 1
ATOM 1485 N N . GLY A 1 201 ? 17.700 7.653 -26.031 1.00 91.56 201 GLY A N 1
ATOM 1486 C CA . GLY A 1 201 ? 17.750 8.838 -26.893 1.00 91.56 201 GLY A CA 1
ATOM 1487 C C . GLY A 1 201 ? 19.158 9.135 -27.418 1.00 91.56 201 GLY A C 1
ATOM 1488 O O . GLY A 1 201 ? 19.335 9.439 -28.601 1.00 91.56 201 GLY A O 1
ATOM 1489 N N . ARG A 1 202 ? 20.184 8.977 -26.574 1.00 89.69 202 ARG A N 1
ATOM 1490 C CA . ARG A 1 202 ? 21.594 9.113 -26.982 1.00 89.69 202 ARG A CA 1
ATOM 1491 C C . ARG A 1 202 ? 22.050 7.981 -27.896 1.00 89.69 202 ARG A C 1
ATOM 1493 O O . ARG A 1 202 ? 22.725 8.242 -28.887 1.00 89.69 202 ARG A O 1
ATOM 1500 N N . THR A 1 203 ? 21.646 6.748 -27.602 1.00 86.88 203 THR A N 1
ATOM 1501 C CA . THR A 1 203 ? 21.963 5.567 -28.419 1.00 86.88 203 THR A CA 1
ATOM 1502 C C . THR A 1 203 ? 21.342 5.676 -29.811 1.00 86.88 203 THR A C 1
ATOM 1504 O O . THR A 1 203 ? 22.038 5.528 -30.812 1.00 86.88 203 THR A O 1
ATOM 1507 N N . ALA A 1 204 ? 20.053 6.009 -29.890 1.00 87.50 204 ALA A N 1
ATOM 1508 C CA . ALA A 1 204 ? 19.306 6.130 -31.137 1.00 87.50 204 ALA A CA 1
ATOM 1509 C C . ALA A 1 204 ? 19.800 7.288 -32.020 1.00 87.50 204 ALA A C 1
ATOM 1511 O O . ALA A 1 204 ? 19.761 7.186 -33.244 1.00 87.50 204 ALA A O 1
ATOM 1512 N N . SER A 1 205 ? 20.301 8.372 -31.418 1.00 89.56 205 SER A N 1
ATOM 1513 C CA . SER A 1 205 ? 20.893 9.506 -32.146 1.00 89.56 205 SER A CA 1
ATOM 1514 C C . SER A 1 205 ? 22.386 9.339 -32.464 1.00 89.56 205 SER A C 1
ATOM 1516 O O . SER A 1 205 ? 22.956 10.185 -33.150 1.00 89.56 205 SER A O 1
ATOM 1518 N N . GLY A 1 206 ? 23.034 8.270 -31.980 1.00 83.56 206 GLY A N 1
ATOM 1519 C CA . GLY A 1 206 ? 24.480 8.050 -32.121 1.00 83.56 206 GLY A CA 1
ATOM 1520 C C . GLY A 1 206 ? 25.343 9.015 -31.298 1.00 83.56 206 GLY A C 1
ATOM 1521 O O . GLY A 1 206 ? 26.542 9.150 -31.536 1.00 83.56 206 GLY A O 1
ATOM 1522 N N . ALA A 1 207 ? 24.749 9.712 -30.334 1.00 82.81 207 ALA A N 1
ATOM 1523 C CA . ALA A 1 207 ? 25.287 10.934 -29.761 1.00 82.81 207 ALA A CA 1
ATOM 1524 C C . ALA A 1 207 ? 26.298 10.752 -28.617 1.00 82.81 207 ALA A C 1
ATOM 1526 O O . ALA A 1 207 ? 26.280 11.583 -27.728 1.00 82.81 207 ALA A O 1
ATOM 1527 N N . SER A 1 208 ? 27.192 9.757 -28.586 1.00 75.88 208 SER A N 1
ATOM 1528 C CA . SER A 1 208 ? 28.061 9.422 -27.424 1.00 75.88 208 SER A CA 1
ATOM 1529 C C . SER A 1 208 ? 27.287 9.273 -26.102 1.00 75.88 208 SER A C 1
ATOM 1531 O O . SER A 1 208 ? 26.284 9.913 -25.858 1.00 75.88 208 SER A O 1
ATOM 1533 N N . ILE A 1 209 ? 27.706 8.437 -25.176 1.00 71.38 209 ILE A N 1
ATOM 1534 C CA . ILE A 1 209 ? 27.206 8.498 -23.799 1.00 71.38 209 ILE A CA 1
ATOM 1535 C C . ILE A 1 209 ? 28.489 8.762 -23.038 1.00 71.38 209 ILE A C 1
ATOM 1537 O O . ILE A 1 209 ? 29.222 7.816 -22.783 1.00 71.38 209 ILE A O 1
ATOM 1541 N N . GLY A 1 210 ? 28.865 10.047 -22.922 1.00 64.69 210 GLY A N 1
ATOM 1542 C CA . GLY A 1 210 ? 30.225 10.457 -22.528 1.00 64.69 210 GLY A CA 1
ATOM 1543 C C . GLY A 1 210 ? 30.721 9.681 -21.310 1.00 64.69 210 GLY A C 1
ATOM 1544 O O . GLY A 1 210 ? 29.874 9.320 -20.507 1.00 64.69 210 GLY A O 1
ATOM 1545 N N . ASP A 1 211 ? 32.031 9.410 -21.210 1.00 56.38 211 ASP A N 1
ATOM 1546 C CA . ASP A 1 211 ? 32.662 8.406 -20.328 1.00 56.38 211 ASP A CA 1
ATOM 1547 C C . ASP A 1 211 ? 31.842 8.000 -19.093 1.00 56.38 211 ASP A C 1
ATOM 1549 O O . ASP A 1 211 ? 32.099 8.409 -17.960 1.00 56.38 211 ASP A O 1
ATOM 1553 N N . LEU A 1 212 ? 30.886 7.094 -19.306 1.00 54.75 212 LEU A N 1
ATOM 1554 C CA . LEU A 1 212 ? 30.406 6.201 -18.270 1.00 54.75 212 LEU A CA 1
ATOM 1555 C C . LEU A 1 212 ? 31.464 5.109 -18.157 1.00 54.75 212 LEU A C 1
ATOM 1557 O O . LEU A 1 212 ? 31.237 3.960 -18.531 1.00 54.75 212 LEU A O 1
ATOM 1561 N N . SER A 1 213 ? 32.651 5.486 -17.675 1.00 43.34 213 SER A N 1
ATOM 1562 C CA . SER A 1 213 ? 33.516 4.536 -16.995 1.00 43.34 213 SER A CA 1
ATOM 1563 C C . SER A 1 213 ? 32.673 4.019 -15.839 1.00 43.34 213 SER A C 1
ATOM 1565 O O . SER A 1 213 ? 32.625 4.637 -14.776 1.00 43.34 213 SER A O 1
ATOM 1567 N N . LEU A 1 214 ? 31.937 2.930 -16.076 1.00 45.53 214 LEU A N 1
ATOM 1568 C CA . LEU A 1 214 ? 31.446 2.065 -15.019 1.00 45.53 214 LEU A CA 1
ATOM 1569 C C . LEU A 1 214 ? 32.642 1.920 -14.092 1.00 45.53 214 LEU A C 1
ATOM 1571 O O . LEU A 1 214 ? 33.701 1.494 -14.547 1.00 45.53 214 LEU A O 1
ATOM 1575 N N . ALA A 1 215 ? 32.536 2.418 -12.860 1.00 39.53 215 ALA A N 1
ATOM 1576 C CA . ALA A 1 215 ? 33.558 2.145 -11.873 1.00 39.53 215 ALA A CA 1
ATOM 1577 C C . ALA A 1 215 ? 33.701 0.626 -11.885 1.00 39.53 215 ALA A C 1
ATOM 1579 O O . ALA A 1 215 ? 32.738 -0.077 -11.563 1.00 39.53 215 ALA A O 1
ATOM 1580 N N . ASP A 1 216 ? 34.838 0.149 -12.395 1.00 39.62 216 ASP A N 1
ATOM 1581 C CA . ASP A 1 216 ? 35.163 -1.262 -12.433 1.00 39.62 216 ASP A CA 1
ATOM 1582 C C . ASP A 1 216 ? 34.791 -1.833 -11.072 1.00 39.62 216 ASP A C 1
ATOM 1584 O O . ASP A 1 216 ? 35.116 -1.236 -10.041 1.00 39.62 216 ASP A O 1
ATOM 1588 N N . GLY A 1 217 ? 34.048 -2.940 -11.076 1.00 42.12 217 GLY A N 1
ATOM 1589 C CA . GLY A 1 217 ? 33.597 -3.650 -9.886 1.00 42.12 217 GLY A CA 1
ATOM 1590 C C . GLY A 1 217 ? 34.769 -4.184 -9.063 1.00 42.12 217 GLY A C 1
ATOM 1591 O O . GLY A 1 217 ? 34.991 -5.388 -8.975 1.00 42.12 217 GLY A O 1
ATOM 1592 N N . ALA A 1 218 ? 35.524 -3.289 -8.441 1.00 40.47 218 ALA A N 1
ATOM 1593 C CA . ALA A 1 218 ? 36.572 -3.579 -7.495 1.00 40.47 218 ALA A CA 1
ATOM 1594 C C . ALA A 1 218 ? 35.952 -3.585 -6.096 1.00 40.47 218 ALA A C 1
ATOM 1596 O O . ALA A 1 218 ? 35.927 -2.573 -5.401 1.00 40.47 218 ALA A O 1
ATOM 1597 N N . GLY A 1 219 ? 35.474 -4.762 -5.684 1.00 37.88 219 GLY A N 1
ATOM 1598 C CA . GLY A 1 219 ? 35.333 -5.094 -4.267 1.00 37.88 219 GLY A CA 1
ATOM 1599 C C . GLY A 1 219 ? 33.922 -5.405 -3.782 1.00 37.88 219 GLY A C 1
ATOM 1600 O O . GLY A 1 219 ? 33.414 -4.715 -2.908 1.00 37.88 219 GLY A O 1
ATOM 1601 N N . ALA A 1 220 ? 33.343 -6.507 -4.253 1.00 36.06 220 ALA A N 1
ATOM 1602 C CA . ALA A 1 220 ? 32.499 -7.335 -3.396 1.00 36.06 220 ALA A CA 1
ATOM 1603 C C . ALA A 1 220 ? 33.298 -8.605 -3.060 1.00 36.06 220 ALA A C 1
ATOM 1605 O O . ALA A 1 220 ? 33.415 -9.517 -3.879 1.00 36.06 220 ALA A O 1
ATOM 1606 N N . ARG A 1 221 ? 33.935 -8.600 -1.887 1.00 38.41 221 ARG A N 1
ATOM 1607 C CA . ARG A 1 221 ? 34.284 -9.807 -1.132 1.00 38.41 221 ARG A CA 1
ATOM 1608 C C . ARG A 1 221 ? 33.395 -9.843 0.095 1.00 38.41 221 ARG A C 1
ATOM 1610 O O . ARG A 1 221 ? 33.141 -8.739 0.627 1.00 38.41 221 ARG A O 1
#